Protein 2PEF (pdb70)

Solvent-accessible surface area: 15718 Å² total; per-residue (Å²): 120,92,72,117,45,55,91,99,0,27,54,14,15,0,38,7,2,0,57,0,0,51,78,2,39,48,121,66,71,11,1,0,1,0,2,14,0,0,2,0,0,0,0,0,2,0,14,0,1,38,100,52,1,25,54,45,0,35,69,9,2,1,99,98,10,49,21,53,50,2,7,61,4,1,23,4,10,37,122,149,17,34,74,90,87,107,0,125,7,61,45,15,5,0,0,4,21,45,58,128,43,6,88,23,38,151,105,2,34,74,39,0,40,58,36,2,144,9,57,69,65,93,14,67,16,72,94,70,5,16,58,77,0,17,92,19,0,86,70,74,0,108,41,23,7,77,63,10,11,128,72,35,58,133,81,17,8,2,1,4,0,0,0,0,3,0,47,4,32,2,94,96,47,14,115,185,108,34,24,66,128,42,152,53,75,14,103,171,66,52,82,67,64,13,61,25,0,43,21,112,6,87,58,62,0,117,71,153,53,2,60,9,16,6,6,30,0,11,106,74,58,0,5,0,0,7,1,44,16,59,173,122,35,63,20,75,87,9,4,74,59,4,50,1,92,115,0,0,48,5,16,121,102,13,71,157,60,119,21,194,4,54,3,5,52,11,146,28,128,22,74,32,106,0,16,142,11,0,64,82,41,35,0,51,25,0,18,77,78,107,67,6,34,10,73,95,8,14,150,18,110,77,46,121,27,90,5,37,29,0,29,1,49,2,23,0,12,2,48,64,95,2,3,77,0,0,0,0,0,0,1,22,4,91,122,36,27,0,158,17,145,166,29,14,0,0,0,0,0,1,53,95,12,22,5,4,2,0,0,0,0,0,23,10,7,80

Secondary structure (DSSP, 8-state):
------HHHHHHHHHHHHHHHHTS--SSS--EE-HHHHHHHHHHHHTT--HHHHHHHHHHHHTT--HHHHHHHHHHHHHHS--BTTEEEEEEEEEEEETTTEEE-HHHHHHHHHHH--EEEEE--SHHHHHHHHHHHHHHTTTS---S-S---TT--EEEEEEEEEEEEBSS---GGGEEEEEEE-TTS-EEEEEEEEEEEEEEEEETTEEEEEEEBGGGSEEEEEEEE-TTS-HHHHHHH--HHHHHHHHHT-EEEEEEEEEE-EEEEEEEE-HHHHHHTT--GGG-TTT---TTTEEETTS------EEEEEEEEE-SSEEEEEEEEEES----SEEEEEEEEEEEEETTTTEEEEEEEEEEE-

InterPro domains:
  IPR000215 Serpin family [PTHR11461] (61-421)
  IPR023795 Serpin, conserved site [PS00284] (395-405)
  IPR023796 Serpin domain [PF00079] (63-421)
  IPR023796 Serpin domain [SM00093] (68-422)
  IPR036186 Serpin superfamily [SSF56574] (50-420)
  IPR042178 Serpin superfamily, domain 1 [G3DSA:3.30.497.10] (69-394)
  IPR042185 Serpin superfamily, domain 2 [G3DSA:2.30.39.10] (221-417)

Nearest PDB structures (foldseek):
  2pef-assembly1_A  TM=1.003E+00  e=7.780E-77  Caldanaerobacter subterraneus subsp. tengcongensis MB4
  2vh4-assembly2_B  TM=9.335E-01  e=1.927E-65  Caldanaerobacter subterraneus subsp. tengcongensis MB4
  2pee-assembly1_A  TM=9.152E-01  e=2.529E-58  Caldanaerobacter subterraneus subsp. tengcongensis MB4
  1e04-assembly2_L  TM=9.166E-01  e=4.449E-34  Homo sapiens
  1nq9-assembly2_L  TM=8.949E-01  e=9.206E-34  Homo sapiens

Structure (mmCIF, N/CA/C/O backbone):
data_2PEF
#
_entry.id   2PEF
#
_cell.length_a   44.762
_cell.length_b   44.907
_cell.length_c   159.233
_cell.angle_alpha   90.00
_cell.angle_beta   90.00
_cell.angle_gamma   90.00
#
_symmetry.space_group_name_H-M   'P 21 21 21'
#
loop_
_entity.id
_entity.type
_entity.pdbx_description
1 polymer 'Serine protease inhibitor'
2 water water
#
loop_
_atom_site.group_PDB
_atom_site.id
_atom_site.type_symbol
_atom_site.label_atom_id
_atom_site.label_alt_id
_atom_site.label_comp_id
_atom_site.label_asym_id
_atom_site.label_entity_id
_atom_site.label_seq_id
_atom_site.pdbx_PDB_ins_code
_atom_site.Cartn_x
_atom_site.Cartn_y
_atom_site.Cartn_z
_atom_site.occupancy
_atom_site.B_iso_or_equiv
_atom_site.auth_seq_id
_atom_site.auth_comp_id
_atom_site.auth_asym_id
_atom_site.auth_atom_id
_atom_site.pdbx_PDB_model_num
ATOM 1 N N . MET A 1 1 ? 0.497 41.257 22.985 1.00 17.10 51 MET A N 1
ATOM 2 C CA A MET A 1 1 ? 0.979 40.009 22.322 0.50 16.91 51 MET A CA 1
ATOM 3 C CA B MET A 1 1 ? 0.972 40.009 22.323 0.50 16.90 51 MET A CA 1
ATOM 4 C C . MET A 1 1 ? 1.375 38.946 23.340 1.00 16.41 51 MET A C 1
ATOM 5 O O . MET A 1 1 ? 1.324 37.749 23.052 1.00 17.31 51 MET A O 1
ATOM 14 N N . GLU A 1 2 ? 1.775 39.389 24.528 1.00 15.12 52 GLU A N 1
ATOM 15 C CA . GLU A 1 2 ? 2.246 38.471 25.562 1.00 15.13 52 GLU A CA 1
ATOM 16 C C . GLU A 1 2 ? 1.114 37.892 26.401 1.00 14.79 52 GLU A C 1
ATOM 17 O O . GLU A 1 2 ? 0.038 38.480 26.506 1.00 15.52 52 GLU A O 1
ATOM 23 N N . LYS A 1 3 ? 1.367 36.715 26.967 1.00 14.60 53 LYS A N 1
ATOM 24 C CA . LYS A 1 3 ? 0.494 36.108 27.964 1.00 15.12 53 LYS A CA 1
ATOM 25 C C . LYS A 1 3 ? 1.376 35.292 28.888 1.00 14.79 53 LYS A C 1
ATOM 26 O O . LYS A 1 3 ? 2.060 34.356 28.453 1.00 15.61 53 LYS A O 1
ATOM 32 N N . ASN A 1 4 ? 1.367 35.665 30.163 1.00 15.89 54 ASN A N 1
ATOM 33 C CA . ASN A 1 4 ? 2.269 35.084 31.141 1.00 16.00 54 ASN A CA 1
ATOM 34 C C . ASN A 1 4 ? 2.101 33.578 31.233 1.00 15.83 54 ASN A C 1
ATOM 35 O O . ASN A 1 4 ? 0.977 33.072 31.307 1.00 15.42 54 ASN A O 1
ATOM 40 N N . ILE A 1 5 ? 3.223 32.865 31.193 1.00 14.66 55 ILE A N 1
ATOM 41 C CA . ILE A 1 5 ? 3.204 31.418 31.349 1.00 15.48 55 ILE A CA 1
ATOM 42 C C . ILE A 1 5 ? 2.613 31.109 32.719 1.00 15.38 55 ILE A C 1
ATOM 43 O O . ILE A 1 5 ? 3.096 31.602 33.742 1.00 15.66 55 ILE A O 1
ATOM 48 N N . ASP A 1 6 ? 1.540 30.325 32.710 1.00 14.11 56 ASP A N 1
ATOM 49 C CA . ASP A 1 6 ? 0.773 30.010 33.909 1.00 14.12 56 ASP A CA 1
ATOM 50 C C . ASP A 1 6 ? 0.571 28.503 34.035 1.00 14.02 56 ASP A C 1
ATOM 51 O O . ASP A 1 6 ? 1.020 27.737 33.177 1.00 13.79 56 ASP A O 1
ATOM 56 N N . GLU A 1 7 ? -0.128 28.086 35.089 1.00 13.83 57 GLU A N 1
ATOM 57 C CA . GLU A 1 7 ? -0.343 26.664 35.351 1.00 14.36 57 GLU A CA 1
ATOM 58 C C . GLU A 1 7 ? -1.181 25.987 34.263 1.00 14.78 57 GLU A C 1
ATOM 59 O O . GLU A 1 7 ? -0.956 24.820 33.949 1.00 15.62 57 GLU A O 1
ATOM 62 N N . LYS A 1 8 ? -2.135 26.722 33.689 1.00 14.43 58 LYS A N 1
ATOM 63 C CA . LYS A 1 8 ? -2.948 26.205 32.584 1.00 15.43 58 LYS A CA 1
ATOM 64 C C . LYS A 1 8 ? -2.080 25.814 31.389 1.00 14.18 58 LYS A C 1
ATOM 65 O O . LYS A 1 8 ? -2.186 24.698 30.884 1.00 13.84 58 LYS A O 1
ATOM 71 N N . PHE A 1 9 ? -1.217 26.728 30.948 1.00 13.46 59 PHE A N 1
ATOM 72 C CA . PHE A 1 9 ? -0.306 26.433 29.841 1.00 12.78 59 PHE A CA 1
ATOM 73 C C . PHE A 1 9 ? 0.641 25.274 30.161 1.00 12.34 59 PHE A C 1
ATOM 74 O O . PHE A 1 9 ? 0.832 24.384 29.334 1.00 12.28 59 PHE A O 1
ATOM 82 N N . ILE A 1 10 ? 1.242 25.294 31.347 1.00 12.51 60 ILE A N 1
ATOM 83 C CA . ILE A 1 10 ? 2.183 24.240 31.729 1.00 13.09 60 ILE A CA 1
ATOM 84 C C . ILE A 1 10 ? 1.524 22.854 31.681 1.00 13.26 60 ILE A C 1
ATOM 85 O O . ILE A 1 10 ? 2.011 21.959 30.985 1.00 13.21 60 ILE A O 1
ATOM 90 N N . TYR A 1 11 ? 0.416 22.680 32.395 1.00 14.12 61 TYR A N 1
ATOM 91 C CA . TYR A 1 11 ? -0.194 21.351 32.475 1.00 14.82 61 TYR A CA 1
ATOM 92 C C . TYR A 1 11 ? -0.879 20.905 31.178 1.00 14.01 61 TYR A C 1
ATOM 93 O O . TYR A 1 11 ? -0.840 19.721 30.840 1.00 14.50 61 TYR A O 1
ATOM 102 N N . ASN A 1 12 ? -1.466 21.843 30.438 1.00 14.17 62 ASN A N 1
ATOM 103 C CA . ASN A 1 12 ? -2.010 21.522 29.114 1.00 13.30 62 ASN A CA 1
ATOM 104 C C . ASN A 1 12 ? -0.911 21.124 28.122 1.00 13.10 62 ASN A C 1
ATOM 105 O O . ASN A 1 12 ? -1.055 20.145 27.392 1.00 14.19 62 ASN A O 1
ATOM 110 N N . THR A 1 13 ? 0.197 21.860 28.130 1.00 13.55 63 THR A N 1
ATOM 111 C CA . THR A 1 13 ? 1.319 21.571 27.231 1.00 13.98 63 THR A CA 1
ATOM 112 C C . THR A 1 13 ? 2.012 20.272 27.638 1.00 13.73 63 THR A C 1
ATOM 113 O O . THR A 1 13 ? 2.428 19.493 26.776 1.00 14.55 63 THR A O 1
ATOM 117 N N . ALA A 1 14 ? 2.088 20.027 28.948 1.00 13.27 64 ALA A N 1
ATOM 118 C CA . ALA A 1 14 ? 2.630 18.778 29.4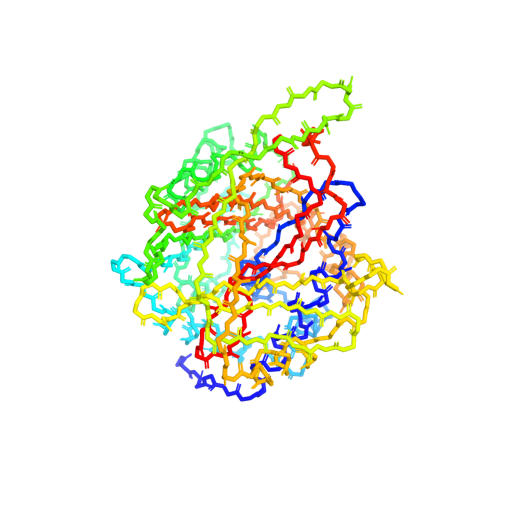83 1.00 13.36 64 ALA A CA 1
ATOM 119 C C . ALA A 1 14 ? 1.831 17.581 28.976 1.00 13.92 64 ALA A C 1
ATOM 120 O O . ALA A 1 14 ? 2.419 16.582 28.551 1.00 14.23 64 ALA A O 1
ATOM 122 N N . ASP A 1 15 ? 0.497 17.691 29.011 1.00 12.80 65 ASP A N 1
ATOM 123 C CA . ASP A 1 15 ? -0.387 16.641 28.485 1.00 12.83 65 ASP A CA 1
ATOM 124 C C . ASP A 1 15 ? -0.142 16.365 27.000 1.00 13.43 65 ASP A C 1
ATOM 125 O O . ASP A 1 15 ? -0.009 15.208 26.596 1.00 12.22 65 ASP A O 1
ATOM 130 N N . PHE A 1 16 ? -0.086 17.425 26.193 1.00 13.21 66 PHE A N 1
ATOM 131 C CA . PHE A 1 16 ? 0.229 17.293 24.767 1.00 13.08 66 PHE A CA 1
ATOM 132 C C . PHE A 1 16 ? 1.576 16.607 24.566 1.00 12.73 66 PHE A C 1
ATOM 133 O O . PHE A 1 16 ? 1.701 15.692 23.746 1.00 12.00 66 PHE A O 1
ATOM 141 N N . SER A 1 17 ? 2.573 17.067 25.318 1.00 13.37 67 SER A N 1
ATOM 142 C CA . SER A 1 17 ? 3.941 16.573 25.208 1.00 12.92 67 SER A CA 1
ATOM 143 C C . SER A 1 17 ? 4.034 15.077 25.483 1.00 12.48 67 SER A C 1
ATOM 144 O O . SER A 1 17 ? 4.654 14.335 24.713 1.00 12.42 67 SER A O 1
ATOM 147 N N . ILE A 1 18 ? 3.411 14.635 26.575 1.00 11.70 68 ILE A N 1
ATOM 148 C CA . ILE A 1 18 ? 3.461 13.225 26.970 1.00 12.71 68 ILE A CA 1
ATOM 149 C C . ILE A 1 18 ? 2.596 12.340 26.069 1.00 12.70 68 ILE A C 1
ATOM 150 O O . ILE A 1 18 ? 2.984 11.219 25.741 1.00 12.99 68 ILE A O 1
ATOM 155 N N . GLU A 1 19 ? 1.442 12.846 25.642 1.00 13.05 69 GLU A N 1
ATOM 156 C CA . GLU A 1 19 ? 0.617 12.094 24.694 1.00 13.31 69 GLU A CA 1
ATOM 157 C C . GLU A 1 19 ? 1.340 11.933 23.356 1.00 13.31 69 GLU A C 1
ATOM 158 O O . GLU A 1 19 ? 1.311 10.860 22.749 1.00 13.02 69 GLU A O 1
ATOM 164 N N . LEU A 1 20 ? 2.007 12.997 22.911 1.00 13.67 70 LEU A N 1
ATOM 165 C CA . LEU A 1 20 ? 2.833 12.929 21.710 1.00 13.02 70 LEU A CA 1
ATOM 166 C C . LEU A 1 20 ? 3.943 11.888 21.876 1.00 13.53 70 LEU A C 1
ATOM 167 O O . LEU A 1 20 ?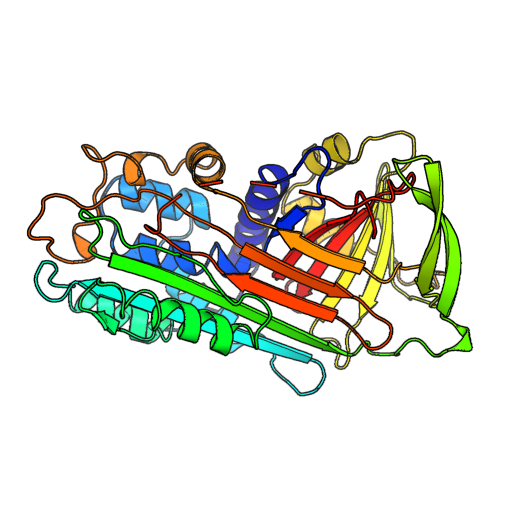 4.092 11.001 21.036 1.00 13.80 70 LEU A O 1
ATOM 172 N N . PHE A 1 21 ? 4.697 11.993 22.973 1.00 12.13 71 PHE A N 1
ATOM 173 C CA . PHE A 1 21 ? 5.777 11.051 23.280 1.00 12.70 71 PHE A CA 1
ATOM 174 C C . PHE A 1 21 ? 5.311 9.598 23.326 1.00 12.82 71 PHE A C 1
ATOM 175 O O . PHE A 1 21 ? 5.863 8.746 22.629 1.00 12.92 71 PHE A O 1
ATOM 183 N N . LYS A 1 22 ? 4.277 9.320 24.120 1.00 13.64 72 LYS A N 1
ATOM 184 C CA . LYS A 1 22 ? 3.862 7.935 24.367 1.00 15.03 72 LYS A CA 1
ATOM 185 C C . LYS A 1 22 ? 3.275 7.236 23.134 1.00 15.72 72 LYS A C 1
ATOM 186 O O . LYS A 1 22 ? 3.098 6.011 23.132 1.00 16.04 72 LYS A O 1
ATOM 192 N N . ASN A 1 23 ? 2.976 8.016 22.099 1.00 15.40 73 ASN A N 1
ATOM 193 C CA . ASN A 1 23 ? 2.496 7.470 20.835 1.00 16.38 73 ASN A CA 1
ATOM 194 C C . ASN A 1 23 ? 3.550 7.482 19.717 1.00 16.55 73 ASN A C 1
ATOM 195 O O . ASN A 1 23 ? 3.259 7.114 18.574 1.00 16.79 73 ASN A O 1
ATOM 200 N N . SER A 1 24 ? 4.774 7.877 20.066 1.00 16.51 74 SER A N 1
ATOM 201 C CA . SER A 1 24 ? 5.873 8.018 19.104 1.00 17.26 74 SER A CA 1
ATOM 202 C C . SER A 1 24 ? 7.045 7.074 19.399 1.00 18.39 74 SER A C 1
ATOM 203 O O . SER A 1 24 ? 8.150 7.251 18.873 1.00 18.90 74 SER A O 1
ATOM 206 N N . ILE A 1 25 ? 6.788 6.066 20.227 1.00 18.38 75 ILE A N 1
ATOM 207 C CA . ILE A 1 25 ? 7.821 5.155 20.717 1.00 19.18 75 ILE A CA 1
ATOM 208 C C . ILE A 1 25 ? 8.055 3.971 19.781 1.00 19.86 75 ILE A C 1
ATOM 209 O O . ILE A 1 25 ? 7.127 3.214 19.464 1.00 20.86 75 ILE A O 1
ATOM 214 N N . ASP A 1 26 ? 9.304 3.809 19.355 1.00 20.01 76 ASP A N 1
ATOM 215 C CA . ASP A 1 26 ? 9.694 2.646 18.563 1.00 20.24 76 ASP A CA 1
ATOM 216 C C . ASP A 1 26 ? 9.927 1.436 19.460 1.00 19.87 76 ASP A C 1
ATOM 217 O O . ASP A 1 26 ? 10.274 1.568 20.638 1.00 19.46 76 ASP A O 1
ATOM 222 N N . ASP A 1 27 ? 9.744 0.255 18.882 1.00 20.50 77 ASP A N 1
ATOM 223 C CA . ASP A 1 27 ? 9.856 -1.001 19.604 1.00 20.36 77 ASP A CA 1
ATOM 224 C C . ASP A 1 27 ? 11.305 -1.423 19.854 1.00 20.29 77 ASP A C 1
ATOM 225 O O . ASP A 1 27 ? 11.612 -2.049 20.876 1.00 20.43 77 ASP A O 1
ATOM 230 N N . LYS A 1 28 ? 12.188 -1.085 18.918 1.00 19.64 78 LYS A N 1
ATOM 231 C CA . LYS A 1 28 ? 13.581 -1.522 18.979 1.00 19.50 78 LYS A CA 1
ATOM 232 C C . LYS A 1 28 ? 14.566 -0.368 18.841 1.00 18.92 78 LYS A C 1
ATOM 233 O O . LYS A 1 28 ? 15.654 -0.407 19.417 1.00 20.39 78 LYS A O 1
ATOM 235 N N . GLU A 1 29 ? 14.182 0.647 18.072 1.00 17.75 79 GLU A N 1
ATOM 236 C CA . GLU A 1 29 ? 15.027 1.815 17.843 1.00 17.00 79 GLU A CA 1
ATOM 237 C C . GLU A 1 29 ? 14.855 2.831 18.959 1.00 15.59 79 GLU A C 1
ATOM 238 O O . GLU A 1 29 ? 13.761 2.979 19.503 1.00 16.35 79 GLU A O 1
ATOM 244 N N . ASN A 1 30 ? 15.937 3.531 19.294 1.00 13.31 80 ASN A N 1
ATOM 245 C CA . ASN A 1 30 ? 15.853 4.672 20.201 1.00 12.71 80 ASN A CA 1
ATOM 246 C C . ASN A 1 30 ? 14.930 5.736 19.629 1.00 13.88 80 ASN A C 1
ATOM 247 O O . ASN A 1 30 ? 15.024 6.080 18.449 1.00 13.36 80 ASN A O 1
ATOM 252 N N . SER A 1 31 ? 14.046 6.257 20.470 1.00 13.23 81 SER A N 1
ATOM 253 C CA . SER A 1 31 ? 13.135 7.312 20.059 1.00 12.73 81 SER A CA 1
ATOM 254 C C . SER A 1 31 ? 13.574 8.662 20.616 1.00 12.24 81 SER A C 1
ATOM 255 O O . SER A 1 31 ? 14.232 8.733 21.661 1.00 12.24 81 SER A O 1
ATOM 258 N N . LEU A 1 32 ? 13.225 9.730 19.906 1.00 11.73 82 LEU A N 1
ATOM 259 C CA . LEU A 1 32 ? 13.484 11.089 20.379 1.00 11.58 82 LEU A CA 1
ATOM 260 C C . LEU A 1 32 ? 12.535 12.048 19.702 1.00 11.77 82 LEU A C 1
ATOM 261 O O . LEU A 1 32 ? 12.476 12.104 18.476 1.00 12.22 82 LEU A O 1
ATOM 266 N N . ILE A 1 33 ? 11.788 12.799 20.500 1.00 12.93 83 ILE A N 1
ATOM 267 C CA . ILE A 1 33 ? 10.942 13.845 19.942 1.00 13.68 83 ILE A CA 1
ATOM 268 C C . ILE A 1 33 ? 11.152 15.154 20.686 1.00 13.60 83 ILE A C 1
ATOM 269 O O . ILE A 1 33 ? 11.571 15.161 21.847 1.00 13.09 83 ILE A O 1
ATOM 274 N N . SER A 1 34 ? 10.896 16.255 19.987 1.00 12.77 84 SER A N 1
ATOM 275 C CA . SER A 1 34 ? 10.784 17.562 20.613 1.00 12.36 84 SER A CA 1
ATOM 276 C C . SER A 1 34 ? 9.338 18.014 20.554 1.00 13.01 84 SER A C 1
ATOM 277 O O . SER A 1 34 ? 8.857 18.426 19.490 1.00 13.63 84 SER A O 1
ATOM 280 N N . PRO A 1 35 ? 8.629 17.925 21.691 1.00 14.03 85 PRO A N 1
ATOM 281 C CA . PRO A 1 35 ? 7.250 18.398 21.739 1.00 14.34 85 PRO A CA 1
ATOM 282 C C . PRO A 1 35 ? 7.155 19.881 21.391 1.00 14.08 85 PRO A C 1
ATOM 283 O O . PRO A 1 35 ? 6.205 20.288 20.726 1.00 15.61 85 PRO A O 1
ATOM 287 N N . LEU A 1 36 ? 8.142 20.668 21.819 1.00 15.02 86 LEU A N 1
ATOM 288 C CA . LEU A 1 36 ? 8.190 22.097 21.510 1.00 14.24 86 LEU A CA 1
ATOM 289 C C . LEU A 1 36 ? 8.175 22.339 20.002 1.00 13.57 86 LEU A C 1
ATOM 290 O O . LEU A 1 36 ? 7.378 23.127 19.509 1.00 14.58 86 LEU A O 1
ATOM 295 N N . SER A 1 37 ? 9.059 21.653 19.284 1.00 14.21 87 SER A N 1
ATOM 296 C CA . SER A 1 37 ? 9.135 21.778 17.833 1.00 14.37 87 SER A CA 1
ATOM 297 C C . SER A 1 37 ? 7.822 21.404 17.145 1.00 14.19 87 SER A C 1
ATOM 298 O O . SER A 1 37 ? 7.361 22.110 16.245 1.00 15.63 87 SER A O 1
ATOM 301 N N . ALA A 1 38 ? 7.224 20.296 17.576 1.00 14.24 88 ALA A N 1
ATOM 302 C CA . ALA A 1 38 ? 5.958 19.833 17.014 1.00 15.24 88 ALA A CA 1
ATOM 303 C C . ALA A 1 38 ? 4.842 20.837 17.268 1.00 15.62 88 ALA A C 1
ATOM 304 O O . ALA A 1 38 ? 4.103 21.195 16.343 1.00 15.68 88 ALA A O 1
ATOM 306 N N . MET A 1 39 ? 4.738 21.285 18.520 1.00 14.32 89 MET A N 1
ATOM 307 C CA A MET A 1 39 ? 3.775 22.306 18.928 0.50 14.70 89 MET A CA 1
ATOM 308 C CA B MET A 1 39 ? 3.744 22.286 18.896 0.50 15.85 89 MET A CA 1
ATOM 309 C C . MET A 1 39 ? 3.855 23.552 18.046 1.00 15.13 89 MET A C 1
ATOM 310 O O . MET A 1 39 ? 2.840 24.074 17.579 1.00 15.60 89 MET A O 1
ATOM 319 N N . LEU A 1 40 ? 5.074 24.036 17.828 1.00 13.43 90 LEU A N 1
ATOM 320 C CA . LEU A 1 40 ? 5.258 25.280 17.081 1.00 12.54 90 LEU A CA 1
ATOM 321 C C . LEU A 1 40 ? 4.857 25.182 15.610 1.00 13.68 90 LEU A C 1
ATOM 322 O O . LEU A 1 40 ? 4.209 26.088 15.085 1.00 13.33 90 LEU A O 1
ATOM 327 N N . ALA A 1 41 ? 5.229 24.085 14.954 1.00 12.36 91 ALA A N 1
ATOM 328 C CA . ALA A 1 41 ? 4.872 23.873 13.556 1.00 14.00 91 ALA A CA 1
ATOM 329 C C . ALA A 1 41 ? 3.359 23.753 13.415 1.00 15.34 91 ALA A C 1
ATOM 330 O O . ALA A 1 41 ? 2.763 24.324 12.502 1.00 15.81 91 ALA A O 1
ATOM 332 N N . LEU A 1 42 ? 2.746 23.017 14.341 1.00 14.86 92 LEU A N 1
ATOM 333 C CA . LEU A 1 42 ? 1.312 22.769 14.297 1.00 14.33 92 LEU A CA 1
ATOM 334 C C . LEU A 1 42 ? 0.500 23.995 14.705 1.00 14.03 92 LEU A C 1
ATOM 335 O O . LEU A 1 42 ? -0.591 24.217 14.181 1.00 15.10 92 LEU A O 1
ATOM 340 N N . ALA A 1 43 ? 1.025 24.780 15.644 1.00 13.79 93 ALA A N 1
ATOM 341 C CA . ALA A 1 43 ? 0.345 26.009 16.054 1.00 14.05 93 ALA A CA 1
ATOM 342 C C . ALA A 1 43 ? 0.326 27.028 14.914 1.00 13.86 93 ALA A C 1
ATOM 343 O O . ALA A 1 43 ? -0.701 27.685 14.675 1.00 14.67 93 ALA A O 1
ATOM 345 N N . MET A 1 44 ? 1.448 27.147 14.201 1.00 14.88 94 MET A N 1
ATOM 346 C CA . MET A 1 44 ? 1.508 27.980 12.994 1.00 14.40 94 MET A CA 1
ATOM 347 C C . MET A 1 44 ? 0.447 27.531 11.999 1.00 14.57 94 MET A C 1
ATOM 348 O O . MET A 1 44 ? -0.316 28.347 11.480 1.00 15.97 94 MET A O 1
ATOM 353 N N . THR A 1 45 ? 0.399 26.222 11.760 1.00 14.98 95 THR A N 1
ATOM 354 C CA . THR A 1 45 ? -0.524 25.625 10.807 1.00 14.33 95 THR A CA 1
ATOM 355 C C . THR A 1 45 ? -1.980 25.894 11.195 1.00 14.93 95 THR A C 1
ATOM 356 O O . THR A 1 45 ? -2.811 26.166 10.332 1.00 15.29 95 THR A O 1
ATOM 360 N N . ALA A 1 46 ? -2.270 25.841 12.496 1.00 15.87 96 ALA A N 1
ATOM 361 C CA . ALA A 1 46 ? -3.629 26.027 13.006 1.00 15.28 96 ALA A CA 1
ATOM 362 C C . ALA A 1 46 ? -4.192 27.421 12.726 1.00 15.65 96 ALA A C 1
ATOM 363 O O . ALA A 1 46 ? -5.411 27.596 12.636 1.00 15.91 96 ALA A O 1
ATOM 365 N N . ASN A 1 47 ? -3.303 28.402 12.581 1.00 15.56 97 ASN A N 1
ATOM 366 C CA . ASN A 1 47 ? -3.702 29.777 12.272 1.00 14.99 97 ASN A CA 1
ATOM 367 C C . ASN A 1 47 ? -4.232 29.955 10.856 1.00 15.05 97 ASN A C 1
ATOM 368 O O . ASN A 1 47 ? -4.750 31.020 10.509 1.00 13.68 97 ASN A O 1
ATOM 373 N N . GLY A 1 48 ? -4.097 28.910 10.046 1.00 15.40 98 GLY A N 1
ATOM 374 C CA . GLY A 1 48 ? -4.660 28.897 8.701 1.00 14.92 98 GLY A CA 1
ATOM 375 C C . GLY A 1 48 ? -5.954 28.112 8.633 1.00 15.99 98 GLY A C 1
ATOM 376 O O . GLY A 1 48 ? -6.618 28.095 7.598 1.00 15.76 98 GLY A O 1
ATOM 377 N N . ALA A 1 49 ? -6.312 27.461 9.736 1.00 15.96 99 ALA A N 1
ATOM 378 C CA . ALA A 1 49 ? -7.501 26.611 9.781 1.00 16.27 99 ALA A CA 1
ATOM 379 C C . ALA A 1 49 ? -8.749 27.378 10.209 1.00 15.97 99 ALA A C 1
ATOM 380 O O . ALA A 1 49 ? -8.659 28.415 10.871 1.00 17.03 99 ALA A O 1
ATOM 382 N N . ASP A 1 50 ? -9.911 26.861 9.814 1.00 16.71 100 ASP A N 1
ATOM 383 C CA . ASP A 1 50 ? -11.198 27.426 10.200 1.00 17.07 100 ASP A CA 1
ATOM 384 C C . ASP A 1 50 ? -12.135 26.293 10.603 1.00 16.99 100 ASP A C 1
ATOM 385 O O . ASP A 1 50 ? -11.824 25.116 10.390 1.00 15.79 100 ASP A O 1
ATOM 390 N N . ASN A 1 51 ? -13.272 26.662 11.190 1.00 16.64 101 ASN A N 1
ATOM 391 C CA . ASN A 1 51 ? -14.342 25.726 11.532 1.00 17.21 101 ASN A CA 1
ATOM 392 C C . ASN A 1 51 ? -13.837 24.480 12.266 1.00 17.15 101 ASN A C 1
ATOM 393 O O . ASN A 1 51 ? -13.051 24.601 13.209 1.00 17.58 101 ASN A O 1
ATOM 398 N N . GLU A 1 52 ? -14.264 23.301 11.816 1.00 17.05 102 GLU A N 1
ATOM 399 C CA . GLU A 1 52 ? -13.963 22.037 12.498 1.00 17.29 102 GLU A CA 1
ATOM 400 C C . GLU A 1 52 ? -12.486 21.663 12.465 1.00 17.52 102 GLU A C 1
ATOM 401 O O . GLU A 1 52 ? -11.979 21.068 13.413 1.00 17.69 102 GLU A O 1
ATOM 403 N N . THR A 1 53 ? -11.806 21.996 11.371 1.00 17.64 103 THR A N 1
ATOM 404 C CA . THR A 1 53 ? -10.365 21.760 11.264 1.00 17.21 103 THR A CA 1
ATOM 405 C C . THR A 1 53 ? -9.621 22.523 12.369 1.00 17.57 103 THR A C 1
ATOM 406 O O . THR A 1 53 ? -8.734 21.972 13.024 1.00 17.64 103 THR A O 1
ATOM 410 N N . LEU A 1 54 ? -10.010 23.779 12.581 1.00 17.36 104 LEU A N 1
ATOM 411 C CA . LEU A 1 54 ? -9.404 24.621 13.609 1.00 16.53 104 LEU A CA 1
ATOM 412 C C . LEU A 1 54 ? -9.741 24.141 15.018 1.00 16.27 104 LEU A C 1
ATOM 413 O O . LEU A 1 54 ? -8.858 24.052 15.868 1.00 15.60 104 LEU A O 1
ATOM 418 N N . ALA A 1 55 ? -11.014 23.825 15.253 1.00 16.33 105 ALA A N 1
ATOM 419 C CA . ALA A 1 55 ? -11.476 23.377 16.572 1.00 16.79 105 ALA A CA 1
ATOM 420 C C . ALA A 1 55 ? -10.770 22.096 17.013 1.00 17.74 105 ALA A C 1
ATOM 421 O O . ALA A 1 55 ? -10.385 21.961 18.179 1.00 18.33 105 ALA A O 1
ATOM 423 N N . GLN A 1 56 ? -10.582 21.174 16.070 1.00 17.70 106 GLN A N 1
ATOM 424 C CA . GLN A 1 56 ? -9.859 19.931 16.326 1.00 17.30 106 GLN A CA 1
ATOM 425 C C . GLN A 1 56 ? -8.380 20.176 16.637 1.00 17.28 106 GLN A C 1
ATOM 426 O O . GLN A 1 56 ? -7.827 19.563 17.552 1.00 17.53 106 GLN A O 1
ATOM 432 N N . MET A 1 57 ? -7.747 21.068 15.876 1.00 16.81 107 MET A N 1
ATOM 433 C CA . MET A 1 57 ? -6.338 21.400 16.095 1.00 16.51 107 MET A CA 1
ATOM 434 C C . MET A 1 57 ? -6.119 22.118 17.426 1.00 16.59 107 MET A C 1
ATOM 435 O O . MET A 1 57 ? -5.205 21.768 18.172 1.00 16.11 107 MET A O 1
ATOM 440 N N . GLU A 1 58 ? -6.966 23.108 17.720 1.00 16.24 108 GLU A N 1
ATOM 441 C CA . GLU A 1 58 ? -6.928 23.820 19.004 1.00 17.75 108 GLU A CA 1
ATOM 442 C C . GLU A 1 58 ? -6.994 22.848 20.182 1.00 16.89 108 GLU A C 1
ATOM 443 O O . GLU A 1 58 ? -6.222 22.959 21.140 1.00 18.50 108 GLU A O 1
ATOM 449 N N . LYS A 1 59 ? -7.927 21.901 20.099 1.00 17.34 109 LYS A N 1
ATOM 450 C CA . LYS A 1 59 ? -8.132 20.901 21.144 1.00 16.92 109 LYS A CA 1
ATOM 451 C C . LYS A 1 59 ? -6.962 19.924 21.267 1.00 16.31 109 LYS A C 1
ATOM 452 O O . LYS A 1 59 ? -6.579 19.551 22.375 1.00 15.56 109 LYS A O 1
ATOM 455 N N . ALA A 1 60 ? -6.414 19.502 20.129 1.00 15.91 110 ALA A N 1
ATOM 456 C CA . ALA A 1 60 ? -5.262 18.599 20.103 1.00 16.24 110 ALA A CA 1
ATOM 457 C C . ALA A 1 60 ? -4.030 19.221 20.755 1.00 16.39 110 ALA A C 1
ATOM 458 O O . ALA A 1 60 ? -3.298 18.550 21.487 1.00 16.69 110 ALA A O 1
ATOM 460 N N . LEU A 1 61 ? -3.809 20.504 20.481 1.00 16.31 111 LEU A N 1
ATOM 461 C CA . LEU A 1 61 ? -2.636 21.212 20.990 1.00 15.86 111 LEU A CA 1
ATOM 462 C C . LEU A 1 61 ? -2.802 21.788 22.395 1.00 15.45 111 LEU A C 1
ATOM 463 O O . LEU A 1 61 ? -1.848 21.808 23.175 1.00 15.01 111 LEU A O 1
ATOM 468 N N . GLY A 1 62 ? -4.000 22.272 22.710 1.00 14.36 112 GLY A N 1
ATOM 469 C CA . GLY A 1 62 ? -4.186 23.056 23.924 1.00 13.45 112 GLY A CA 1
ATOM 470 C C . GLY A 1 62 ? -5.422 22.760 24.745 1.00 14.48 112 GLY A C 1
ATOM 471 O O . GLY A 1 62 ? -5.651 23.418 25.758 1.00 14.20 112 GLY A O 1
ATOM 472 N N . LYS A 1 63 ? -6.209 21.777 24.307 1.00 14.36 113 LYS A N 1
ATOM 473 C CA . LYS A 1 63 ? -7.470 21.399 24.966 1.00 15.53 113 LYS A CA 1
ATOM 474 C C . LYS A 1 63 ? -8.503 22.528 24.903 1.00 15.00 113 LYS A C 1
ATOM 475 O O . LYS A 1 63 ? -9.182 22.704 23.889 1.00 14.78 113 LYS A O 1
ATOM 481 N N . ASP A 1 64 ? -8.596 23.297 25.985 1.00 14.87 114 ASP A N 1
ATOM 482 C CA . ASP A 1 64 ? -9.555 24.397 26.090 1.00 15.85 114 ASP A CA 1
ATOM 483 C C . ASP A 1 64 ? -8.960 25.751 25.689 1.00 16.47 114 ASP A C 1
ATOM 484 O O . ASP A 1 64 ? -9.663 26.767 25.681 1.00 17.29 114 ASP A O 1
ATOM 489 N N . ILE A 1 65 ? -7.671 25.761 25.360 1.00 16.83 115 ILE A N 1
ATOM 490 C CA . ILE A 1 65 ? -6.991 26.989 24.949 1.00 16.60 115 ILE A CA 1
ATOM 491 C C . ILE A 1 65 ? -7.253 27.274 23.470 1.00 16.40 115 ILE A C 1
ATOM 492 O O . ILE A 1 65 ? -7.046 26.410 22.614 1.00 17.14 115 ILE A O 1
ATOM 497 N N . SER A 1 66 ? -7.715 28.490 23.183 1.00 16.87 116 SER A N 1
ATOM 498 C CA . SER A 1 66 ? -7.967 28.932 21.810 1.00 17.78 116 SER A CA 1
ATOM 499 C C . SER A 1 66 ? -6.646 29.227 21.101 1.00 17.54 116 SER A C 1
ATOM 500 O O . SER A 1 66 ? -5.619 29.424 21.757 1.00 19.00 116 SER A O 1
ATOM 503 N N . ILE A 1 67 ? -6.668 29.271 19.770 1.00 18.01 117 ILE A N 1
ATOM 504 C CA . ILE A 1 67 ? -5.440 29.527 19.003 1.00 17.77 117 ILE A CA 1
ATOM 505 C C . ILE A 1 67 ? -4.870 30.925 19.274 1.00 17.60 117 ILE A C 1
ATOM 506 O O . ILE A 1 67 ? -3.653 31.093 19.377 1.00 17.91 117 ILE A O 1
ATOM 511 N N . GLU A 1 68 ? -5.755 31.913 19.413 1.00 17.63 118 GLU A N 1
ATOM 512 C CA . GLU A 1 68 ? -5.344 33.272 19.764 1.00 16.81 118 GLU A CA 1
ATOM 513 C C . GLU A 1 68 ? -4.526 33.289 21.054 1.00 16.43 118 GLU A C 1
ATOM 514 O O . GLU A 1 68 ? -3.472 33.921 21.115 1.00 16.67 118 GLU A O 1
ATOM 516 N N . ASP A 1 69 ? -5.011 32.582 22.074 1.00 16.69 119 ASP A N 1
ATOM 517 C CA . ASP A 1 69 ? -4.318 32.493 23.358 1.00 16.25 119 ASP A CA 1
ATOM 518 C C . ASP A 1 69 ? -3.051 31.644 23.265 1.00 16.28 119 ASP A C 1
ATOM 519 O O . ASP A 1 69 ? -2.023 31.990 23.856 1.00 15.29 119 ASP A O 1
ATOM 524 N N . LEU A 1 70 ? -3.121 30.544 22.515 1.00 15.57 120 LEU A N 1
ATOM 525 C CA . LEU A 1 70 ? -1.954 29.695 22.297 1.00 17.11 120 LEU A CA 1
ATOM 526 C C . LEU A 1 70 ? -0.828 30.468 21.609 1.00 15.57 120 LEU A C 1
ATOM 527 O O . LEU A 1 70 ? 0.343 30.283 21.950 1.00 14.84 120 LEU A O 1
ATOM 532 N N . ASN A 1 71 ? -1.194 31.323 20.652 1.00 14.25 121 ASN A N 1
ATOM 533 C CA . ASN A 1 71 ? -0.248 32.225 19.993 1.00 15.14 121 ASN A CA 1
ATOM 534 C C . ASN A 1 71 ? 0.476 33.102 21.006 1.00 15.00 121 ASN A C 1
ATOM 535 O O . ASN A 1 71 ? 1.703 33.227 20.967 1.00 15.49 121 ASN A O 1
ATOM 540 N N . LYS A 1 72 ? -0.297 33.711 21.906 1.00 14.78 122 LYS A N 1
ATOM 541 C CA . LYS A 1 72 ? 0.266 34.584 22.933 1.00 15.39 122 LYS A CA 1
ATOM 542 C C . LYS A 1 72 ? 1.181 33.796 23.868 1.00 14.80 122 LYS A C 1
ATOM 543 O O . LYS A 1 72 ? 2.292 34.233 24.175 1.00 16.44 122 LYS A O 1
ATOM 549 N N . TYR A 1 73 ? 0.710 32.630 24.305 1.00 14.52 123 TYR A N 1
ATOM 550 C CA . TYR A 1 73 ? 1.492 31.754 25.177 1.00 14.66 123 TYR A CA 1
ATOM 551 C C . TYR A 1 73 ? 2.822 31.348 24.542 1.00 14.50 123 TYR A C 1
ATOM 552 O O . TYR A 1 73 ? 3.878 31.424 25.175 1.00 15.26 123 TYR A O 1
ATOM 561 N N . LEU A 1 74 ? 2.764 30.900 23.290 1.00 14.91 124 LEU A N 1
ATOM 562 C CA . LEU A 1 74 ? 3.952 30.393 22.611 1.00 14.30 124 LEU A CA 1
ATOM 563 C C . LEU A 1 74 ? 4.940 31.509 22.294 1.00 14.33 124 LEU A C 1
ATOM 564 O O . LEU A 1 74 ? 6.150 31.340 22.462 1.00 15.02 124 LEU A O 1
ATOM 569 N N . TYR A 1 75 ? 4.418 32.652 21.857 1.00 13.46 125 TYR A N 1
ATOM 570 C CA . TYR A 1 75 ? 5.242 33.835 21.665 1.00 14.13 125 TYR A CA 1
ATOM 571 C C . TYR A 1 75 ? 5.987 34.183 22.954 1.00 13.01 125 TYR A C 1
ATOM 572 O O . TYR A 1 75 ? 7.183 34.442 22.931 1.00 12.89 125 TYR A O 1
ATOM 581 N N . THR A 1 76 ? 5.277 34.162 24.078 1.00 13.69 126 THR A N 1
ATOM 582 C CA . THR A 1 76 ? 5.868 34.512 25.366 1.00 13.57 126 THR A CA 1
ATOM 583 C C . THR A 1 76 ? 6.859 33.439 25.820 1.00 13.75 126 THR A C 1
ATOM 584 O O . THR A 1 76 ? 7.945 33.755 26.324 1.00 14.45 126 THR A O 1
ATOM 588 N N . TYR A 1 77 ? 6.480 32.179 25.622 1.00 13.41 127 TYR A N 1
ATOM 589 C CA . TYR A 1 77 ? 7.339 31.051 25.972 1.00 14.58 127 TYR A CA 1
ATOM 590 C C . TYR A 1 77 ? 8.668 31.119 25.227 1.00 14.63 127 TYR A C 1
ATOM 591 O O . TYR A 1 77 ? 9.733 31.013 25.839 1.00 15.70 127 TYR A O 1
ATOM 600 N N . MET A 1 78 ? 8.599 31.302 23.908 1.00 13.97 128 MET A N 1
ATOM 601 C CA . MET A 1 78 ? 9.795 31.434 23.074 1.00 13.54 128 MET A CA 1
ATOM 602 C C . MET A 1 78 ? 10.642 32.643 23.473 1.00 13.38 128 MET A C 1
ATOM 603 O O . MET A 1 78 ? 11.876 32.568 23.493 1.00 13.95 128 MET A O 1
ATOM 608 N N . LYS A 1 79 ? 9.972 33.744 23.800 1.00 13.08 129 LYS A N 1
ATOM 609 C CA . LYS A 1 79 ? 10.634 34.971 24.223 1.00 12.90 129 LYS A CA 1
ATOM 610 C C . LYS A 1 79 ? 11.437 34.759 25.502 1.00 12.41 129 LYS A C 1
ATOM 611 O O . LYS A 1 79 ? 12.494 35.370 25.678 1.00 13.58 129 LYS A O 1
ATOM 617 N N . LYS A 1 80 ? 10.941 33.885 26.379 1.00 12.68 130 LYS A N 1
ATOM 618 C CA . LYS A 1 80 ? 11.533 33.703 27.710 1.00 12.64 130 LYS A CA 1
ATOM 619 C C . LYS A 1 80 ? 12.438 32.475 27.876 1.00 12.21 130 LYS A C 1
ATOM 620 O O . LYS A 1 80 ? 13.092 32.325 28.918 1.00 12.75 130 LYS A O 1
ATOM 626 N N . LEU A 1 81 ? 12.479 31.602 26.870 1.00 11.72 131 LEU A N 1
ATOM 627 C CA . LEU A 1 81 ? 13.369 30.443 26.914 1.00 10.68 131 LEU A CA 1
ATOM 628 C C . LEU A 1 81 ? 14.815 30.921 26.850 1.00 11.46 131 LEU A C 1
ATOM 629 O O . LEU A 1 81 ? 15.212 31.550 25.864 1.00 12.06 131 LEU A O 1
ATOM 634 N N . PRO A 1 82 ? 15.597 30.655 27.919 1.00 11.22 132 PRO A N 1
ATOM 635 C CA . PRO A 1 82 ? 16.972 31.135 27.982 1.00 11.57 132 PRO A CA 1
ATOM 636 C C . PRO A 1 82 ? 17.856 30.640 26.841 1.00 11.89 132 PRO A C 1
ATOM 637 O O . PRO A 1 82 ? 17.698 29.512 26.351 1.00 11.84 132 PRO A O 1
ATOM 641 N N . ASN A 1 83 ? 18.777 31.507 26.436 1.00 11.13 133 ASN A N 1
ATOM 642 C CA . ASN A 1 83 ? 19.717 31.232 25.364 1.00 11.19 133 ASN A CA 1
ATOM 643 C C . ASN A 1 83 ? 21.013 31.960 25.682 1.00 10.91 133 ASN A C 1
ATOM 644 O O . ASN A 1 83 ? 21.172 33.142 25.366 1.00 11.52 133 ASN A O 1
ATOM 649 N N . GLU A 1 84 ? 21.922 31.249 26.344 1.00 10.27 134 GLU A N 1
ATOM 650 C CA . GLU A 1 84 ? 23.186 31.821 26.805 1.00 9.84 134 GLU A CA 1
ATOM 651 C C . GLU A 1 84 ? 24.321 30.899 26.422 1.00 11.32 134 GLU A C 1
ATOM 652 O O . GLU A 1 84 ? 24.097 29.729 26.106 1.00 10.78 134 GLU A O 1
ATOM 658 N N . GLU A 1 85 ? 25.546 31.414 26.467 1.00 10.77 135 GLU A N 1
ATOM 659 C CA . GLU A 1 85 ? 26.720 30.569 26.281 1.00 11.99 135 GLU A CA 1
ATOM 660 C C . GLU A 1 85 ? 26.658 29.391 27.257 1.00 11.63 135 GLU A C 1
ATOM 661 O O . GLU A 1 85 ? 26.227 29.546 28.408 1.00 13.26 135 GLU A O 1
ATOM 664 N N . LYS A 1 86 ? 27.034 28.211 26.766 1.00 10.83 136 LYS A N 1
ATOM 665 C CA . LYS A 1 86 ? 26.972 26.952 27.529 1.00 11.13 136 LYS A CA 1
ATOM 666 C C . LYS A 1 86 ? 25.553 26.480 27.851 1.00 10.63 136 LYS A C 1
ATOM 667 O O . LYS A 1 86 ? 25.371 25.495 28.569 1.00 10.47 136 LYS A O 1
ATOM 673 N N . SER A 1 87 ? 24.559 27.186 27.316 1.00 9.16 137 SER A N 1
ATOM 674 C CA . SER A 1 87 ? 23.160 26.927 27.633 1.00 10.06 137 SER A CA 1
ATOM 675 C C . SER A 1 87 ? 22.309 27.455 26.491 1.00 10.32 137 SER A C 1
ATOM 676 O O . SER A 1 87 ? 21.383 28.245 26.708 1.00 11.12 137 SER A O 1
ATOM 679 N N . LYS A 1 88 ? 22.632 27.012 25.274 1.00 10.08 138 LYS A N 1
ATOM 680 C CA . LYS A 1 88 ? 22.040 27.570 24.057 1.00 10.60 138 LYS A CA 1
ATOM 681 C C . LYS A 1 88 ? 20.762 26.850 23.663 1.00 11.51 138 LYS A C 1
ATOM 682 O O . LYS A 1 88 ? 20.707 25.619 23.655 1.00 10.30 138 LYS A O 1
ATOM 687 N N . LEU A 1 89 ? 19.735 27.629 23.343 1.00 11.86 139 LEU A N 1
ATOM 688 C CA . LEU A 1 89 ? 18.523 27.097 22.742 1.00 13.18 139 LEU A CA 1
ATOM 689 C C . LEU A 1 89 ? 17.971 28.131 21.769 1.00 13.12 139 LEU A C 1
ATOM 690 O O . LEU A 1 89 ? 17.592 29.235 22.170 1.00 13.54 139 LEU A O 1
ATOM 695 N N . THR A 1 90 ? 17.968 27.784 20.484 1.00 12.68 140 THR A N 1
ATOM 696 C CA . THR A 1 90 ? 17.434 28.679 19.458 1.00 14.47 140 THR A CA 1
ATOM 697 C C . THR A 1 90 ? 16.292 28.008 18.707 1.00 13.76 140 THR A C 1
ATOM 698 O O . THR A 1 90 ? 16.300 26.790 18.502 1.00 14.30 140 THR A O 1
ATOM 702 N N . ILE A 1 91 ? 15.307 28.815 18.319 1.00 14.21 141 ILE A N 1
ATOM 703 C CA . ILE A 1 91 ? 14.115 28.332 17.626 1.00 14.25 141 ILE A CA 1
ATOM 704 C C . ILE A 1 91 ? 13.946 29.102 16.318 1.00 14.11 141 ILE A C 1
ATOM 705 O O . ILE A 1 91 ? 14.154 30.314 16.274 1.00 15.72 141 ILE A O 1
ATOM 710 N N . ALA A 1 92 ? 13.575 28.390 15.256 1.00 13.97 142 ALA A N 1
ATOM 711 C CA . ALA A 1 92 ? 13.392 29.008 13.949 1.00 13.40 142 ALA A CA 1
ATOM 712 C C . ALA A 1 92 ? 12.144 28.473 13.278 1.00 14.22 142 ALA A C 1
ATOM 713 O O . ALA A 1 92 ? 11.875 27.269 13.293 1.00 13.91 142 ALA A O 1
ATOM 715 N N . ASN A 1 93 ? 11.376 29.388 12.705 1.00 13.71 143 ASN A N 1
ATOM 716 C CA . ASN A 1 93 ? 10.159 29.034 12.000 1.00 13.05 143 ASN A CA 1
ATOM 717 C C . ASN A 1 93 ? 10.204 29.591 10.592 1.00 13.53 143 ASN A C 1
ATOM 718 O O . ASN A 1 93 ? 10.742 30.676 10.370 1.00 14.23 143 ASN A O 1
ATOM 723 N N . SER A 1 94 ? 9.652 28.840 9.644 1.00 13.30 144 SER A N 1
ATOM 724 C CA . SER A 1 94 ? 9.536 29.320 8.275 1.00 13.60 144 SER A CA 1
ATOM 725 C C . SER A 1 94 ? 8.298 28.795 7.566 1.00 13.61 144 SER A C 1
ATOM 726 O O . SER A 1 94 ? 7.759 27.743 7.918 1.00 12.91 144 SER A O 1
ATOM 729 N N . ILE A 1 95 ? 7.848 29.566 6.581 1.00 13.82 145 ILE A N 1
ATOM 730 C CA . ILE A 1 95 ? 6.795 29.160 5.663 1.00 14.16 145 ILE A CA 1
ATOM 731 C C . ILE A 1 95 ? 7.403 29.267 4.274 1.00 14.58 145 ILE A C 1
ATOM 732 O O . ILE A 1 95 ? 8.154 30.206 3.984 1.00 14.40 145 ILE A O 1
ATOM 737 N N . TRP A 1 96 ? 7.100 28.280 3.437 1.00 13.85 146 TRP A N 1
ATOM 738 C CA . TRP A 1 96 ? 7.536 28.259 2.048 1.00 14.05 146 TRP A CA 1
ATOM 739 C C . TRP A 1 96 ? 6.289 28.046 1.206 1.00 14.39 146 TRP A C 1
ATOM 740 O O . TRP A 1 96 ? 5.560 27.077 1.413 1.00 14.51 146 TRP A O 1
ATOM 751 N N . PHE A 1 97 ? 6.025 28.966 0.281 1.00 15.31 147 PHE A N 1
ATOM 752 C CA . PHE A 1 97 ? 4.852 28.843 -0.584 1.00 14.98 147 PHE A CA 1
ATOM 753 C C . PHE A 1 97 ? 5.177 29.040 -2.064 1.00 14.95 147 PHE A C 1
ATOM 754 O O . PHE A 1 97 ? 6.065 29.821 -2.418 1.00 14.63 147 PHE A O 1
ATOM 762 N N . LYS A 1 98 ? 4.448 28.320 -2.913 1.00 14.47 148 LYS A N 1
ATOM 763 C CA . LYS A 1 98 ? 4.632 28.375 -4.359 1.00 15.12 148 LYS A CA 1
ATOM 764 C C . LYS A 1 98 ? 3.938 29.605 -4.937 1.00 16.24 148 LYS A C 1
ATOM 765 O O . LYS A 1 98 ? 2.719 29.616 -5.118 1.00 16.17 148 LYS A O 1
ATOM 771 N N . GLU A 1 99 ? 4.740 30.627 -5.232 1.00 17.85 149 GLU A N 1
ATOM 772 C CA . GLU A 1 99 ? 4.255 31.946 -5.658 1.00 18.65 149 GLU A CA 1
ATOM 773 C C . GLU A 1 99 ? 3.261 31.938 -6.825 1.00 19.18 149 GLU A C 1
ATOM 774 O O . GLU A 1 99 ? 2.328 32.746 -6.855 1.00 19.59 149 GLU A O 1
ATOM 776 N N . ASN A 1 100 ? 3.468 31.033 -7.778 1.00 19.61 150 ASN A N 1
ATOM 777 C CA . ASN A 1 100 ? 2.620 30.952 -8.969 1.00 20.02 150 ASN A CA 1
ATOM 778 C C . ASN A 1 100 ? 1.224 30.404 -8.695 1.00 19.86 150 ASN A C 1
ATOM 779 O O . ASN A 1 100 ? 0.262 30.788 -9.359 1.00 20.18 150 ASN A O 1
ATOM 784 N N . ASP A 1 101 ? 1.121 29.511 -7.713 1.00 19.78 151 ASP A N 1
ATOM 785 C CA . ASP A 1 101 ? -0.108 28.753 -7.486 1.00 20.53 151 ASP A CA 1
ATOM 786 C C . ASP A 1 101 ? -0.816 29.071 -6.168 1.00 20.55 151 ASP A C 1
ATOM 787 O O . ASP A 1 101 ? -1.945 28.622 -5.945 1.00 20.47 151 ASP A O 1
ATOM 792 N N . PHE A 1 102 ? -0.163 29.844 -5.303 1.00 20.03 152 PHE A N 1
ATOM 793 C CA . PHE A 1 102 ? -0.717 30.129 -3.983 1.00 20.18 152 PHE A CA 1
ATOM 794 C C . PHE A 1 102 ? -0.550 31.578 -3.536 1.00 20.44 152 PHE A C 1
ATOM 795 O O . PHE A 1 102 ? 0.556 32.125 -3.546 1.00 21.02 152 PHE A O 1
ATOM 803 N N . MET A 1 103 ? -1.664 32.180 -3.124 1.00 20.58 153 MET A N 1
ATOM 804 C CA . MET A 1 103 ? -1.677 33.535 -2.594 1.00 20.26 153 MET A CA 1
ATOM 805 C C . MET A 1 103 ? -2.007 33.498 -1.103 1.00 20.26 153 MET A C 1
ATOM 806 O O . MET A 1 103 ? -3.167 33.303 -0.731 1.00 19.81 153 MET A O 1
ATOM 809 N N . PRO A 1 104 ? -0.986 33.681 -0.245 1.00 19.68 154 PRO A N 1
ATOM 810 C CA . PRO A 1 104 ? -1.201 33.641 1.203 1.00 19.64 154 PRO A CA 1
ATOM 811 C C . PRO A 1 104 ? -1.994 34.838 1.711 1.00 19.42 154 PRO A C 1
ATOM 812 O O . PRO A 1 104 ? -1.863 35.942 1.176 1.00 20.52 154 PRO A O 1
ATOM 816 N N . SER A 1 105 ? -2.810 34.603 2.737 1.00 18.97 155 SER A N 1
ATOM 817 C CA A SER A 1 105 ? -3.600 35.669 3.341 0.50 18.75 155 SER A CA 1
ATOM 818 C CA B SER A 1 105 ? -3.607 35.650 3.369 0.50 19.03 155 SER A CA 1
ATOM 819 C C . SER A 1 105 ? -2.719 36.566 4.207 1.00 18.24 155 SER A C 1
ATOM 820 O O . SER A 1 105 ? -1.837 36.091 4.925 1.00 17.68 155 SER A O 1
ATOM 825 N N . LYS A 1 106 ? -2.955 37.874 4.115 1.00 17.28 156 LYS A N 1
ATOM 826 C CA . LYS A 1 106 ? -2.169 38.860 4.862 1.00 16.51 156 LYS A CA 1
ATOM 827 C C . LYS A 1 106 ? -2.289 38.691 6.381 1.00 17.64 156 LYS A C 1
ATOM 828 O O . LYS A 1 106 ? -1.295 38.823 7.104 1.00 17.59 156 LYS A O 1
ATOM 834 N N . ASP A 1 107 ? -3.499 38.396 6.858 1.00 17.91 157 ASP A N 1
ATOM 835 C CA . ASP A 1 107 ? -3.732 38.187 8.290 1.00 18.13 157 ASP A CA 1
ATOM 836 C C . ASP A 1 107 ? -2.897 37.016 8.817 1.00 17.89 157 ASP A C 1
ATOM 837 O O . ASP A 1 107 ? -2.291 37.113 9.886 1.00 17.42 157 ASP A O 1
ATOM 842 N N . PHE A 1 108 ? -2.851 35.930 8.046 1.00 18.25 158 PHE A N 1
ATOM 843 C CA . PHE A 1 108 ? -2.069 34.744 8.402 1.00 19.06 158 PHE A CA 1
ATOM 844 C C . PHE A 1 108 ? -0.574 35.041 8.463 1.00 18.66 158 PHE A C 1
ATOM 845 O O . PHE A 1 108 ? 0.094 34.686 9.436 1.00 18.95 158 PHE A O 1
ATOM 853 N N . LEU A 1 109 ? -0.062 35.689 7.420 1.00 18.99 159 LEU A N 1
ATOM 854 C CA . LEU A 1 109 ? 1.352 36.043 7.350 1.00 18.77 159 LEU A CA 1
ATOM 855 C C . LEU A 1 109 ? 1.756 36.982 8.480 1.00 19.89 159 LEU A C 1
ATOM 856 O O . LEU A 1 109 ? 2.874 36.894 8.991 1.00 19.32 159 LEU A O 1
ATOM 861 N N . GLN A 1 110 ? 0.842 37.867 8.875 1.00 18.81 160 GLN A N 1
ATOM 862 C CA . GLN A 1 110 ? 1.112 38.813 9.955 1.00 19.61 160 GLN A CA 1
ATOM 863 C C . GLN A 1 110 ? 1.213 38.101 11.302 1.00 18.99 160 GLN A C 1
ATOM 864 O O . GLN A 1 110 ? 2.144 38.345 12.069 1.00 20.14 160 GLN A O 1
ATOM 870 N N . ILE A 1 111 ? 0.259 37.214 11.576 1.00 18.22 161 ILE A N 1
ATOM 871 C CA . ILE A 1 111 ? 0.263 36.423 12.808 1.00 16.73 161 ILE A CA 1
ATOM 872 C C . ILE A 1 111 ? 1.548 35.599 12.918 1.00 16.61 161 ILE A C 1
ATOM 873 O O . ILE A 1 111 ? 2.205 35.582 13.963 1.00 17.00 161 ILE A O 1
ATOM 878 N N . ILE A 1 112 ? 1.908 34.948 11.819 1.00 16.50 162 ILE A N 1
ATOM 879 C CA . ILE A 1 112 ? 3.085 34.088 11.754 1.00 17.61 162 ILE A CA 1
ATOM 880 C C . ILE A 1 112 ? 4.391 34.887 11.884 1.00 17.66 162 ILE A C 1
ATOM 881 O O . ILE A 1 112 ? 5.308 34.472 12.596 1.00 17.28 162 ILE A O 1
ATOM 886 N N . ALA A 1 113 ? 4.460 36.039 11.221 1.00 17.49 163 ALA A N 1
ATOM 887 C CA . ALA A 1 113 ? 5.613 36.931 11.357 1.00 18.32 163 ALA A CA 1
ATOM 888 C C . ALA A 1 113 ? 5.711 37.515 12.767 1.00 18.69 163 ALA A C 1
ATOM 889 O O . ALA A 1 113 ? 6.805 37.610 13.332 1.00 19.99 163 ALA A O 1
ATOM 891 N N . ASP A 1 114 ? 4.567 37.895 13.330 1.00 18.49 164 ASP A N 1
ATOM 892 C CA . ASP A 1 114 ? 4.530 38.574 14.627 1.00 18.43 164 ASP A CA 1
ATOM 893 C C . ASP A 1 114 ? 4.751 37.662 15.829 1.00 17.65 164 ASP A C 1
ATOM 894 O O . ASP A 1 114 ? 5.582 37.961 16.684 1.00 17.26 164 ASP A O 1
ATOM 899 N N . TYR A 1 115 ? 3.997 36.567 15.896 1.00 15.84 165 TYR A N 1
ATOM 900 C CA . TYR A 1 115 ? 4.040 35.660 17.044 1.00 14.96 165 TYR A CA 1
ATOM 901 C C . TYR A 1 115 ? 5.102 34.570 16.931 1.00 14.79 165 TYR A C 1
ATOM 902 O O . TYR A 1 115 ? 5.584 34.065 17.945 1.00 13.50 165 TYR A O 1
ATOM 911 N N . TYR A 1 116 ? 5.457 34.206 15.701 1.00 14.57 166 TYR A N 1
ATOM 912 C CA . TYR A 1 116 ? 6.360 33.076 15.474 1.00 15.38 166 TYR A CA 1
ATOM 913 C C . TYR A 1 116 ? 7.669 33.468 14.797 1.00 15.58 166 TYR A C 1
ATOM 914 O O . TYR A 1 116 ? 8.522 32.611 14.555 1.00 15.20 166 TYR A O 1
ATOM 923 N N . LYS A 1 117 ? 7.820 34.759 14.507 1.00 16.91 167 LYS A N 1
ATOM 924 C CA . LYS A 1 117 ? 9.024 35.298 13.864 1.00 17.82 167 LYS A CA 1
ATOM 925 C C . LYS A 1 117 ? 9.429 34.474 12.644 1.00 17.12 167 LYS A C 1
ATOM 926 O O . LYS A 1 117 ? 10.618 34.236 12.408 1.00 18.34 167 LYS A O 1
ATOM 931 N N . ALA A 1 118 ? 8.439 34.044 11.865 1.00 17.43 168 ALA A N 1
ATOM 932 C CA . ALA A 1 118 ? 8.699 33.130 10.763 1.00 16.71 168 ALA A CA 1
ATOM 933 C C . ALA A 1 118 ? 9.279 33.818 9.535 1.00 17.15 168 ALA A C 1
ATOM 934 O O . ALA A 1 118 ? 8.799 34.869 9.103 1.00 18.50 168 ALA A O 1
ATOM 936 N N . ASP A 1 119 ? 10.331 33.213 8.995 1.00 16.45 169 ASP A N 1
ATOM 937 C CA . ASP A 1 119 ? 10.855 33.568 7.683 1.00 15.78 169 ASP A CA 1
ATOM 938 C C . ASP A 1 119 ? 9.822 33.168 6.640 1.00 16.51 169 ASP A C 1
ATOM 939 O O . ASP A 1 119 ? 9.328 32.039 6.653 1.00 16.76 169 ASP A O 1
ATOM 944 N N . ILE A 1 120 ? 9.496 34.096 5.744 1.00 14.93 170 ILE A N 1
ATOM 945 C CA A ILE A 1 120 ? 8.489 33.843 4.718 0.50 15.57 170 ILE A CA 1
ATOM 946 C CA B ILE A 1 120 ? 8.487 33.852 4.716 0.50 15.57 170 ILE A CA 1
ATOM 947 C C . ILE A 1 120 ? 9.153 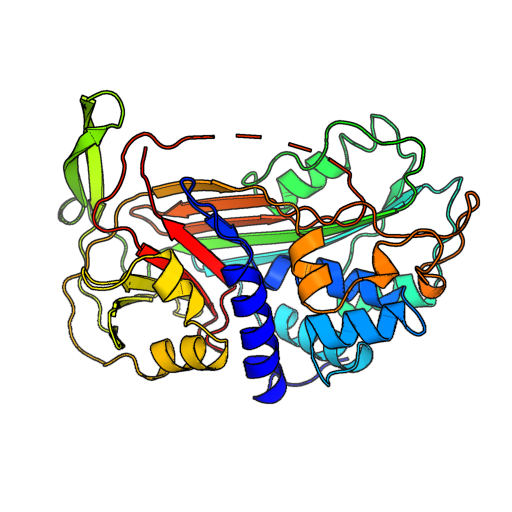33.754 3.345 1.00 15.03 170 ILE A C 1
ATOM 948 O O . ILE A 1 120 ? 9.686 34.737 2.836 1.00 15.13 170 ILE A O 1
ATOM 957 N N . PHE A 1 121 ? 9.121 32.559 2.760 1.00 15.21 171 PHE A N 1
ATOM 958 C CA . PHE A 1 121 ? 9.772 32.316 1.473 1.00 15.38 171 PHE A CA 1
ATOM 959 C C . PHE A 1 121 ? 8.772 32.143 0.339 1.00 15.59 171 PHE A C 1
ATOM 960 O O . PHE A 1 121 ? 8.036 31.157 0.297 1.00 15.48 171 PHE A O 1
ATOM 968 N N . LYS A 1 122 ? 8.750 33.104 -0.583 1.00 15.78 172 LYS A N 1
ATOM 969 C CA . LYS A 1 122 ? 8.029 32.928 -1.837 1.00 16.26 172 LYS A CA 1
ATOM 970 C C . LYS A 1 122 ? 8.930 32.123 -2.770 1.00 16.92 172 LYS A C 1
ATOM 971 O O . LYS A 1 122 ? 9.994 32.593 -3.185 1.00 18.34 172 LYS A O 1
ATOM 974 N N . ALA A 1 123 ? 8.508 30.904 -3.089 1.00 15.09 173 ALA A N 1
ATOM 975 C CA . ALA A 1 123 ? 9.399 29.945 -3.738 1.00 15.53 173 ALA A CA 1
ATOM 976 C C . ALA A 1 123 ? 8.863 29.371 -5.050 1.00 15.54 173 ALA A C 1
ATOM 977 O O . ALA A 1 123 ? 7.659 29.407 -5.315 1.00 15.65 173 ALA A O 1
ATOM 979 N N . ALA A 1 124 ? 9.778 28.851 -5.865 1.00 15.80 174 ALA A N 1
ATOM 980 C CA . ALA A 1 124 ? 9.436 28.250 -7.152 1.00 15.79 174 ALA A CA 1
ATOM 981 C C . ALA A 1 124 ? 8.926 26.817 -7.005 1.00 16.67 174 ALA A C 1
ATOM 982 O O . ALA A 1 124 ? 8.194 26.320 -7.867 1.00 16.43 174 ALA A O 1
ATOM 984 N N . PHE A 1 125 ? 9.322 26.165 -5.911 1.00 16.30 175 PHE A N 1
ATOM 985 C CA . PHE A 1 125 ? 8.998 24.757 -5.646 1.00 16.52 175 PHE A CA 1
ATOM 986 C C . PHE A 1 125 ? 9.567 23.816 -6.718 1.00 17.30 175 PHE A C 1
ATOM 987 O O . PHE A 1 125 ? 8.896 22.892 -7.183 1.00 17.97 175 PHE A O 1
ATOM 995 N N . ASP A 1 126 ? 10.815 24.080 -7.102 1.00 18.24 176 ASP A N 1
ATOM 996 C CA . ASP A 1 126 ? 11.575 23.194 -7.979 1.00 18.92 176 ASP A CA 1
ATOM 997 C C . ASP A 1 126 ? 12.751 22.581 -7.214 1.00 18.84 176 ASP A C 1
ATOM 998 O O . ASP A 1 126 ? 12.767 22.607 -5.981 1.00 19.86 176 ASP A O 1
ATOM 1003 N N . SER A 1 127 ? 13.728 22.041 -7.942 1.00 18.59 177 SER A N 1
ATOM 1004 C CA . SER A 1 127 ? 14.901 21.407 -7.332 1.00 17.89 177 SER A CA 1
ATOM 1005 C C . SER A 1 127 ? 15.738 22.383 -6.503 1.00 16.85 177 SER A C 1
ATOM 1006 O O . SER A 1 127 ? 16.355 21.989 -5.513 1.00 16.29 177 SER A O 1
ATOM 1009 N N . SER A 1 128 ? 15.745 23.654 -6.904 1.00 15.97 178 SER A N 1
ATOM 1010 C CA . SER A 1 128 ? 16.480 24.686 -6.174 1.00 16.02 178 SER A CA 1
ATOM 1011 C C . SER A 1 128 ? 15.815 25.056 -4.851 1.00 16.01 178 SER A C 1
ATOM 1012 O O . SER A 1 128 ? 16.491 25.455 -3.899 1.00 16.98 178 SER A O 1
ATOM 1015 N N . THR A 1 129 ? 14.493 24.916 -4.794 1.00 15.95 179 THR A N 1
ATOM 1016 C CA . THR A 1 129 ? 13.752 25.119 -3.552 1.00 15.42 179 THR A CA 1
ATOM 1017 C C . THR A 1 129 ? 14.131 24.056 -2.521 1.00 15.42 179 THR A C 1
ATOM 1018 O O . THR A 1 129 ? 14.247 24.357 -1.332 1.00 15.34 179 THR A O 1
ATOM 1022 N N . VAL A 1 130 ? 14.323 22.820 -2.984 1.00 15.23 180 VAL A N 1
ATOM 1023 C CA . VAL A 1 130 ? 14.795 21.723 -2.135 1.00 14.93 180 VAL A CA 1
ATOM 1024 C C . VAL A 1 130 ? 16.124 22.099 -1.480 1.00 13.82 180 VAL A C 1
ATOM 1025 O O . VAL A 1 130 ? 16.291 21.942 -0.273 1.00 14.34 180 VAL A O 1
ATOM 1029 N N . SER A 1 131 ? 17.052 22.616 -2.283 1.00 13.34 181 SER A N 1
ATOM 1030 C CA A SER A 1 131 ? 18.351 23.061 -1.785 0.50 12.36 181 SER A CA 1
ATOM 1031 C CA B SER A 1 131 ? 18.348 23.057 -1.783 0.50 12.95 181 SER A CA 1
ATOM 1032 C C . SER A 1 131 ? 18.190 24.161 -0.737 1.00 12.44 181 SER A C 1
ATOM 1033 O O . SER A 1 131 ? 18.823 24.117 0.321 1.00 12.30 181 SER A O 1
ATOM 1038 N N . ASP A 1 132 ? 17.332 25.137 -1.032 1.00 12.54 182 ASP A N 1
ATOM 1039 C CA . ASP A 1 132 ? 17.079 26.258 -0.125 1.00 11.53 182 ASP A CA 1
ATOM 1040 C C . ASP A 1 132 ? 16.524 25.804 1.220 1.00 11.43 182 ASP A C 1
ATOM 1041 O O . ASP A 1 132 ? 16.972 26.263 2.272 1.00 11.53 182 ASP A O 1
ATOM 1046 N N . ILE A 1 133 ? 15.539 24.910 1.173 1.00 12.21 183 ILE A N 1
ATOM 1047 C CA . ILE A 1 133 ? 14.911 24.391 2.387 1.00 12.92 183 ILE A CA 1
ATOM 1048 C C . ILE A 1 133 ? 15.924 23.632 3.248 1.00 14.33 183 ILE A C 1
ATOM 1049 O O . ILE A 1 133 ? 16.044 23.888 4.450 1.00 14.28 183 ILE A O 1
ATOM 1054 N N . ASN A 1 134 ? 16.663 22.719 2.623 1.00 14.71 184 ASN A N 1
ATOM 1055 C CA . ASN A 1 134 ? 17.674 21.941 3.329 1.00 15.31 184 ASN A CA 1
ATOM 1056 C C . ASN A 1 134 ? 18.811 22.784 3.895 1.00 14.72 184 ASN A C 1
ATOM 1057 O O . ASN A 1 134 ? 19.317 22.496 4.981 1.00 15.85 184 ASN A O 1
ATOM 1062 N N . ASN A 1 135 ? 19.204 23.824 3.164 1.00 14.41 185 ASN A N 1
ATOM 1063 C CA . ASN A 1 135 ? 20.183 24.782 3.677 1.00 14.80 185 ASN A CA 1
ATOM 1064 C C . ASN A 1 135 ? 19.661 25.545 4.891 1.00 15.23 185 ASN A C 1
ATOM 1065 O O . ASN A 1 135 ? 20.414 25.813 5.839 1.00 14.72 185 ASN A O 1
ATOM 1070 N N . TRP A 1 136 ? 18.364 25.850 4.869 1.00 13.77 186 TRP A N 1
ATOM 1071 C CA . TRP A 1 136 ? 17.712 26.524 5.978 1.00 14.90 186 TRP A CA 1
ATOM 1072 C C . TRP A 1 136 ? 17.699 25.623 7.209 1.00 15.03 186 TRP A C 1
ATOM 1073 O O . TRP A 1 136 ? 18.138 26.039 8.272 1.00 15.41 186 TRP A O 1
ATOM 1084 N N . VAL A 1 137 ? 17.237 24.381 7.055 1.00 15.52 187 VAL A N 1
ATOM 1085 C CA . VAL A 1 137 ? 17.214 23.444 8.190 1.00 15.05 187 VAL A CA 1
ATOM 1086 C C . VAL A 1 137 ? 18.624 23.144 8.725 1.00 15.02 187 VAL A C 1
ATOM 1087 O O . VAL A 1 137 ? 18.833 23.097 9.941 1.00 15.38 187 VAL A O 1
ATOM 1091 N N . LYS A 1 138 ? 19.589 22.990 7.822 1.00 15.53 188 LYS A N 1
ATOM 1092 C CA . LYS A 1 138 ? 20.976 22.772 8.224 1.00 14.61 188 LYS A CA 1
ATOM 1093 C C . LYS A 1 138 ? 21.501 23.943 9.053 1.00 14.15 188 LYS A C 1
ATOM 1094 O O . LYS A 1 138 ? 22.169 23.734 10.062 1.00 15.99 188 LYS A O 1
ATOM 1099 N N . SER A 1 139 ? 21.200 25.170 8.624 1.00 13.88 189 SER A N 1
ATOM 1100 C CA . SER A 1 139 ? 21.664 26.367 9.335 1.00 14.79 189 SER A CA 1
ATOM 1101 C C . SER A 1 139 ? 21.016 26.504 10.713 1.00 15.07 189 SER A C 1
ATOM 1102 O O . SER A 1 139 ? 21.699 26.776 11.708 1.00 15.63 189 SER A O 1
ATOM 1105 N N . LYS A 1 140 ? 19.700 26.313 10.760 1.00 14.85 190 LYS A N 1
ATOM 1106 C CA . LYS A 1 140 ? 18.926 26.547 11.980 1.00 14.91 190 LYS A CA 1
ATOM 1107 C C . LYS A 1 140 ? 19.103 25.458 13.040 1.00 15.55 190 LYS A C 1
ATOM 1108 O O . LYS A 1 140 ? 18.753 25.660 14.210 1.00 15.74 190 LYS A O 1
ATOM 1114 N N . THR A 1 141 ? 19.627 24.302 12.629 1.00 15.47 191 THR A N 1
ATOM 1115 C CA . THR A 1 141 ? 19.939 23.217 13.560 1.00 15.15 191 THR A CA 1
ATOM 1116 C C . THR A 1 141 ? 21.448 23.077 13.762 1.00 15.48 191 THR A C 1
ATOM 1117 O O . THR A 1 141 ? 21.921 22.062 14.275 1.00 14.29 191 THR A O 1
ATOM 1121 N N . ASN A 1 142 ? 22.196 24.103 13.362 1.00 15.72 192 ASN A N 1
ATOM 1122 C CA . ASN A 1 142 ? 23.661 24.078 13.427 1.00 18.05 192 ASN A CA 1
ATOM 1123 C C . ASN A 1 142 ? 24.239 22.738 12.952 1.00 17.45 192 ASN A C 1
ATOM 1124 O O . ASN A 1 142 ? 25.102 22.141 13.602 1.00 18.99 192 ASN A O 1
ATOM 1129 N N . GLY A 1 143 ? 23.730 22.272 11.814 1.00 16.30 193 GLY A N 1
ATOM 1130 C CA . GLY A 1 143 ? 24.227 21.064 11.162 1.00 16.24 193 GLY A CA 1
ATOM 1131 C C . GLY A 1 143 ? 23.741 19.741 11.724 1.00 15.44 193 GLY A C 1
ATOM 1132 O O . GLY A 1 143 ? 24.092 18.682 11.195 1.00 16.55 193 GLY A O 1
ATOM 1133 N N . MET A 1 144 ? 22.942 19.787 12.790 1.00 14.30 194 MET A N 1
ATOM 1134 C CA . MET A 1 144 ? 22.448 18.563 13.433 1.00 14.18 194 MET A CA 1
ATOM 1135 C C . MET A 1 144 ? 21.453 17.799 12.566 1.00 13.74 194 MET A C 1
ATOM 1136 O O . MET A 1 144 ? 21.433 16.571 12.573 1.00 13.25 194 MET A O 1
ATOM 1141 N N . ILE A 1 145 ? 20.626 18.533 11.827 1.00 14.47 195 ILE A N 1
ATOM 1142 C CA . ILE A 1 145 ? 19.742 17.929 10.836 1.00 15.81 195 ILE A CA 1
ATOM 1143 C C . ILE A 1 145 ? 19.994 18.635 9.509 1.00 15.96 195 ILE A C 1
ATOM 1144 O O . ILE A 1 145 ? 19.708 19.824 9.373 1.00 16.75 195 ILE A O 1
ATOM 1149 N N . ASP A 1 146 ? 20.540 17.898 8.543 1.00 16.96 196 ASP A N 1
ATOM 1150 C CA . ASP A 1 146 ? 21.019 18.497 7.299 1.00 18.27 196 ASP A CA 1
ATOM 1151 C C . ASP A 1 146 ? 20.009 18.472 6.155 1.00 18.63 196 ASP A C 1
ATOM 1152 O O . ASP A 1 146 ? 20.120 19.263 5.216 1.00 18.36 196 ASP A O 1
ATOM 1157 N N . LYS A 1 147 ? 19.041 17.557 6.236 1.00 19.03 197 LYS A N 1
ATOM 1158 C CA . LYS A 1 147 ? 18.026 17.384 5.190 1.00 20.32 197 LYS A CA 1
ATOM 1159 C C . LYS A 1 147 ? 16.652 17.040 5.761 1.00 20.63 197 LYS A C 1
ATOM 1160 O O . LYS A 1 147 ? 16.548 16.269 6.714 1.00 20.05 197 LYS A O 1
ATOM 1164 N N . ILE A 1 148 ? 15.606 17.611 5.164 1.00 20.73 198 ILE A N 1
ATOM 1165 C CA . ILE A 1 148 ? 14.227 17.265 5.512 1.00 21.17 198 ILE A CA 1
ATOM 1166 C C . ILE A 1 148 ? 13.453 16.735 4.294 1.00 21.38 198 ILE A C 1
ATOM 1167 O O . ILE A 1 148 ? 12.439 16.055 4.448 1.00 20.05 198 ILE A O 1
ATOM 1172 N N . LEU A 1 149 ? 13.941 17.039 3.091 1.00 21.72 199 LEU A N 1
ATOM 1173 C CA . LEU A 1 149 ? 13.331 16.523 1.860 1.00 21.76 199 LEU A CA 1
ATOM 1174 C C . LEU A 1 149 ? 14.352 16.320 0.734 1.0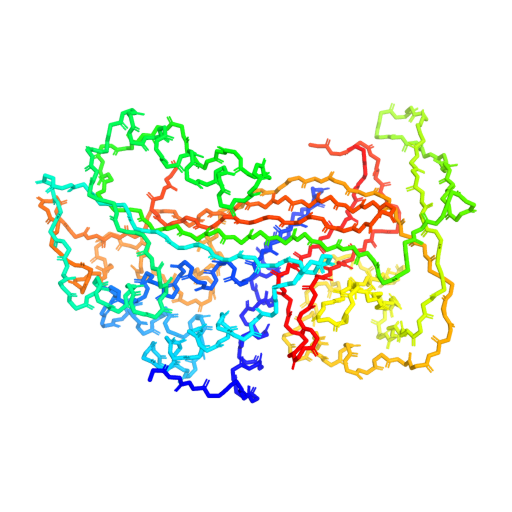0 21.68 199 LEU A C 1
ATOM 1175 O O . LEU A 1 149 ? 15.437 16.910 0.758 1.00 20.44 199 LEU A O 1
ATOM 1180 N N . ASN A 1 150 ? 13.993 15.484 -0.241 1.00 22.42 200 ASN A N 1
ATOM 1181 C CA . ASN A 1 150 ? 14.823 15.244 -1.425 1.00 23.08 200 ASN A CA 1
ATOM 1182 C C . ASN A 1 150 ? 14.164 15.719 -2.721 1.00 23.21 200 ASN A C 1
ATOM 1183 O O . ASN A 1 150 ? 14.853 16.124 -3.661 1.00 23.06 200 ASN A O 1
ATOM 1188 N N . LYS A 1 151 ? 12.834 15.664 -2.759 1.00 23.49 201 LYS A N 1
ATOM 1189 C CA . LYS A 1 151 ? 12.056 16.032 -3.943 1.00 24.64 201 LYS A CA 1
ATOM 1190 C C . LYS A 1 151 ? 10.802 16.820 -3.564 1.00 25.32 201 LYS A C 1
ATOM 1191 O O . LYS A 1 151 ? 10.348 16.767 -2.419 1.00 26.99 201 LYS A O 1
ATOM 1193 N N . ILE A 1 152 ? 10.260 17.560 -4.527 1.00 25.27 202 ILE A N 1
ATOM 1194 C CA . ILE A 1 152 ? 9.003 18.282 -4.333 1.00 24.53 202 ILE A CA 1
ATOM 1195 C C . ILE A 1 152 ? 7.910 17.678 -5.213 1.00 24.86 202 ILE A C 1
ATOM 1196 O O . ILE A 1 152 ? 8.083 17.528 -6.425 1.00 24.45 202 ILE A O 1
ATOM 1201 N N . ASP A 1 153 ? 6.800 17.313 -4.576 1.00 25.53 203 ASP A N 1
ATOM 1202 C CA . ASP A 1 153 ? 5.646 16.730 -5.252 1.00 26.45 203 ASP A CA 1
ATOM 1203 C C . ASP A 1 153 ? 4.889 17.803 -6.042 1.00 26.66 203 ASP A C 1
ATOM 1204 O O . ASP A 1 153 ? 4.859 18.964 -5.624 1.00 26.22 203 ASP A O 1
ATOM 1209 N N . PRO A 1 154 ? 4.282 17.423 -7.189 1.00 26.79 204 PRO A N 1
ATOM 1210 C CA . PRO A 1 154 ? 3.587 18.380 -8.067 1.00 26.47 204 PRO A CA 1
ATOM 1211 C C . PRO A 1 154 ? 2.408 19.108 -7.411 1.00 25.93 204 PRO A C 1
ATOM 1212 O O . PRO A 1 154 ? 2.070 20.234 -7.822 1.00 26.09 204 PRO A O 1
ATOM 1216 N N . GLU A 1 155 ? 1.800 18.472 -6.403 1.00 25.37 205 GLU A N 1
ATOM 1217 C CA . GLU A 1 155 ? 0.638 19.034 -5.714 1.00 24.90 205 GLU A CA 1
ATOM 1218 C C . GLU A 1 155 ? 0.995 20.066 -4.639 1.00 24.37 205 GLU A C 1
ATOM 1219 O O . GLU A 1 155 ? 0.131 20.837 -4.212 1.00 24.30 205 GLU A O 1
ATOM 1221 N N . ASP A 1 156 ? 2.261 20.079 -4.218 1.00 23.60 206 ASP A N 1
ATOM 1222 C CA . ASP A 1 156 ? 2.732 20.928 -3.115 1.00 22.52 206 ASP A CA 1
ATOM 1223 C C . ASP A 1 156 ? 2.700 22.419 -3.428 1.00 21.75 206 ASP A C 1
ATOM 1224 O O . ASP A 1 156 ? 3.183 22.854 -4.477 1.00 21.93 206 ASP A O 1
ATOM 1229 N N . VAL A 1 157 ? 2.136 23.200 -2.508 1.00 20.25 207 VAL A N 1
ATOM 1230 C CA . VAL A 1 157 ? 2.084 24.658 -2.660 1.00 19.39 207 VAL A CA 1
ATOM 1231 C C . VAL A 1 157 ? 2.560 25.417 -1.420 1.00 18.96 207 VAL A C 1
ATOM 1232 O O . VAL A 1 157 ? 2.942 26.581 -1.519 1.00 18.18 207 VAL A O 1
ATOM 1236 N N . MET A 1 158 ? 2.521 24.766 -0.259 1.00 19.40 208 MET A N 1
ATOM 1237 C CA . MET A 1 158 ? 2.994 25.387 0.978 1.00 19.20 208 MET A CA 1
ATOM 1238 C C . MET A 1 158 ? 3.591 24.391 1.968 1.00 17.84 208 MET A C 1
ATOM 1239 O O . MET A 1 158 ? 3.032 23.322 2.201 1.00 17.45 208 MET A O 1
ATOM 1244 N N . TYR A 1 159 ? 4.737 24.759 2.538 1.00 14.75 209 TYR A N 1
ATOM 1245 C CA . TYR A 1 159 ? 5.322 24.021 3.646 1.00 13.96 209 TYR A CA 1
ATOM 1246 C C . TYR A 1 159 ? 5.446 24.947 4.852 1.00 13.37 209 TYR A C 1
ATOM 1247 O O . TYR A 1 159 ? 5.729 26.139 4.707 1.00 11.69 209 TYR A O 1
ATOM 1256 N N . LEU A 1 160 ? 5.247 24.381 6.038 1.00 12.88 210 LEU A N 1
ATOM 1257 C CA . LEU A 1 160 ? 5.517 25.074 7.290 1.00 11.82 210 LEU A CA 1
ATOM 1258 C C . LEU A 1 160 ? 6.555 24.245 8.032 1.00 11.23 210 LEU A C 1
ATOM 1259 O O . LEU A 1 160 ? 6.424 23.026 8.137 1.00 10.80 210 LEU A O 1
ATOM 1264 N N . ILE A 1 161 ? 7.596 24.905 8.525 1.00 11.08 211 ILE A N 1
ATOM 1265 C CA . ILE A 1 161 ? 8.719 24.203 9.140 1.00 11.09 211 ILE A CA 1
ATOM 1266 C C . ILE A 1 161 ? 9.157 24.898 10.417 1.00 10.90 211 ILE A C 1
ATOM 1267 O O . ILE A 1 161 ? 9.315 26.120 10.446 1.00 11.57 211 ILE A O 1
ATOM 1272 N N . ASN A 1 162 ? 9.343 24.110 11.472 1.00 10.57 212 ASN A N 1
ATOM 1273 C CA . ASN A 1 162 ? 10.022 24.587 12.668 1.00 10.75 212 ASN A CA 1
ATOM 1274 C C . ASN A 1 162 ? 11.341 23.854 12.884 1.00 10.57 212 ASN A C 1
ATOM 1275 O O . ASN A 1 162 ? 11.448 22.668 12.584 1.00 10.76 212 ASN A O 1
ATOM 1280 N N . ALA A 1 163 ? 12.329 24.570 13.414 1.00 10.28 213 ALA A N 1
ATOM 1281 C CA . ALA A 1 163 ? 13.577 23.972 13.878 1.00 10.20 213 ALA A CA 1
ATOM 1282 C C . ALA A 1 163 ? 13.917 24.428 15.293 1.00 10.49 213 ALA A C 1
ATOM 1283 O O . ALA A 1 163 ? 13.716 25.591 15.649 1.00 11.25 213 ALA A O 1
ATOM 1285 N N . VAL A 1 164 ? 14.411 23.489 16.097 1.00 10.76 214 VAL A N 1
ATOM 1286 C CA . VAL A 1 164 ? 14.897 23.765 17.448 1.00 11.08 214 VAL A CA 1
ATOM 1287 C C . VAL A 1 164 ? 16.332 23.256 17.549 1.00 11.76 214 VAL A C 1
ATOM 1288 O O . VAL A 1 164 ? 16.620 22.131 17.126 1.00 14.26 214 VAL A O 1
ATOM 1292 N N . ALA A 1 165 ? 17.233 24.086 18.085 1.00 10.82 215 ALA A N 1
ATOM 1293 C CA . ALA A 1 165 ? 18.627 23.686 18.289 1.00 9.32 215 ALA A CA 1
ATOM 1294 C C . ALA A 1 165 ? 19.043 23.911 19.740 1.00 9.83 215 ALA A C 1
ATOM 1295 O O . ALA A 1 165 ? 18.942 25.025 20.246 1.00 9.98 215 ALA A O 1
ATOM 1297 N N . PHE A 1 166 ? 19.496 22.843 20.394 1.00 9.81 216 PHE A N 1
ATOM 1298 C CA . PHE A 1 166 ? 19.913 22.883 21.802 1.00 10.14 216 PHE A CA 1
ATOM 1299 C C . PHE A 1 166 ? 21.389 22.508 21.905 1.00 10.06 216 PHE A C 1
ATOM 1300 O O . PHE A 1 166 ? 21.825 21.522 21.313 1.00 11.11 216 PHE A O 1
ATOM 1308 N N . ASP A 1 167 ? 22.156 23.302 22.647 1.00 9.87 217 ASP A N 1
ATOM 1309 C CA . ASP A 1 167 ? 23.591 23.076 22.795 1.00 10.70 217 ASP A CA 1
ATOM 1310 C C . ASP A 1 167 ? 24.023 23.617 24.143 1.00 10.77 217 ASP A C 1
ATOM 1311 O O . ASP A 1 167 ? 24.144 24.827 24.332 1.00 9.90 217 ASP A O 1
ATOM 1316 N N . ALA A 1 168 ? 24.247 22.706 25.082 1.00 11.52 218 ALA A N 1
ATOM 1317 C CA . ALA A 1 168 ? 24.532 23.084 26.455 1.00 11.07 218 ALA A CA 1
ATOM 1318 C C . ALA A 1 168 ? 25.686 22.285 27.038 1.00 11.98 218 ALA A C 1
ATOM 1319 O O . ALA A 1 168 ? 25.886 21.124 26.691 1.00 11.61 218 ALA A O 1
ATOM 1321 N N . GLU A 1 169 ? 26.448 22.929 27.917 1.00 10.79 219 GLU A N 1
ATOM 1322 C CA . GLU A 1 169 ? 27.493 22.264 28.681 1.00 10.67 219 GLU A CA 1
ATOM 1323 C C . GLU A 1 169 ? 26.919 21.810 30.021 1.00 9.73 219 GLU A C 1
ATOM 1324 O O . GLU A 1 169 ? 26.054 22.485 30.579 1.00 9.37 219 GLU A O 1
ATOM 1330 N N . TRP A 1 170 ? 27.411 20.691 30.551 1.00 9.22 220 TRP A N 1
ATOM 1331 C CA . TRP A 1 170 ? 27.055 20.289 31.915 1.00 9.84 220 TRP A CA 1
ATOM 1332 C C . TRP A 1 170 ? 27.509 21.359 32.898 1.00 9.84 220 TRP A C 1
ATOM 1333 O O . TRP A 1 170 ? 28.515 22.026 32.667 1.00 10.16 220 TRP A O 1
ATOM 1344 N N . GLU A 1 171 ? 26.775 21.519 33.993 1.00 10.80 221 GLU A N 1
ATOM 1345 C CA . GLU A 1 171 ? 27.202 22.441 35.047 1.00 10.48 221 GLU A CA 1
ATOM 1346 C C . GLU A 1 171 ? 28.550 21.980 35.596 1.00 10.40 221 GLU A C 1
ATOM 1347 O O . GLU A 1 171 ? 29.440 22.796 35.850 1.00 9.61 221 GLU A O 1
ATOM 1353 N N . THR A 1 172 ? 28.689 20.665 35.759 1.00 11.39 222 THR A N 1
ATOM 1354 C CA . THR A 1 172 ? 29.962 20.037 36.064 1.00 11.79 222 THR A CA 1
ATOM 1355 C C . THR A 1 172 ? 30.271 19.051 34.942 1.00 12.21 222 THR A C 1
ATOM 1356 O O . THR A 1 172 ? 29.633 18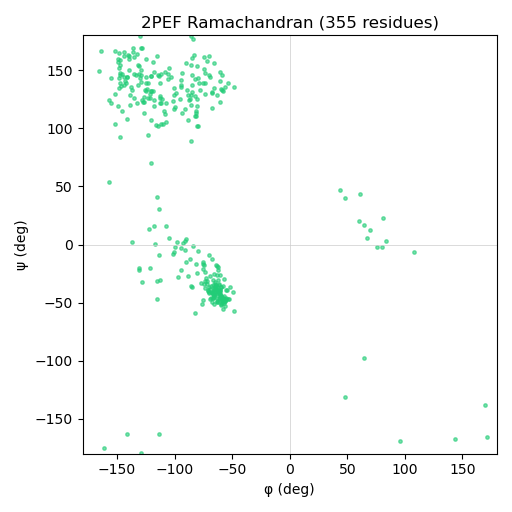.001 34.845 1.00 12.42 222 THR A O 1
ATOM 1360 N N . VAL A 1 173 ? 31.237 19.388 34.090 1.00 11.91 223 VAL A N 1
ATOM 1361 C CA . VAL A 1 173 ? 31.636 18.469 33.016 1.00 12.15 223 VAL A CA 1
ATOM 1362 C C . VAL A 1 173 ? 32.276 17.205 33.593 1.00 11.74 223 VAL A C 1
ATOM 1363 O O . VAL A 1 173 ? 32.782 17.213 34.716 1.00 12.31 223 VAL A O 1
ATOM 1367 N N . TYR A 1 174 ? 32.229 16.119 32.829 1.00 11.24 224 TYR A N 1
ATOM 1368 C CA . TYR A 1 174 ? 32.831 14.865 33.251 1.00 10.86 224 TYR A CA 1
ATOM 1369 C C . TYR A 1 174 ? 34.324 14.878 32.973 1.00 10.72 224 TYR A C 1
ATOM 1370 O O . TYR A 1 174 ? 34.744 14.930 31.809 1.00 10.95 224 TYR A O 1
ATOM 1379 N N . GLU A 1 175 ? 35.121 14.830 34.039 1.00 10.02 225 GLU A N 1
ATOM 1380 C CA . GLU A 1 175 ? 36.571 14.725 33.915 1.00 9.77 225 GLU A CA 1
ATOM 1381 C C . GLU A 1 175 ? 36.945 13.330 33.430 1.00 10.48 225 GLU A C 1
ATOM 1382 O O . GLU A 1 175 ? 36.167 12.389 33.586 1.00 11.25 225 GLU A O 1
ATOM 1388 N N . LYS A 1 176 ? 38.137 13.203 32.848 1.00 11.23 226 LYS A N 1
ATOM 1389 C CA . LYS A 1 176 ? 38.619 11.915 32.343 1.00 12.38 226 LYS A CA 1
ATOM 1390 C C . LYS A 1 176 ? 38.481 10.790 33.367 1.00 13.51 226 LYS A C 1
ATOM 1391 O O . LYS A 1 176 ? 38.097 9.669 33.012 1.00 11.77 226 LYS A O 1
ATOM 1397 N N . ALA A 1 177 ? 38.779 11.100 34.631 1.00 16.16 227 ALA A N 1
ATOM 1398 C CA . ALA A 1 177 ? 38.709 10.117 35.720 1.00 18.61 227 ALA A CA 1
ATOM 1399 C C . ALA A 1 177 ? 37.311 9.559 35.955 1.00 19.33 227 ALA A C 1
ATOM 1400 O O . ALA A 1 177 ? 37.158 8.493 36.556 1.00 20.21 227 ALA A O 1
ATOM 1402 N N . SER A 1 178 ? 36.301 10.279 35.470 1.00 18.81 228 SER A N 1
ATOM 1403 C CA . SER A 1 178 ? 34.908 9.931 35.698 1.00 19.33 228 SER A CA 1
ATOM 1404 C C . SER A 1 178 ? 34.292 9.198 34.506 1.00 19.74 228 SER A C 1
ATOM 1405 O O . SER A 1 178 ? 33.126 8.800 34.554 1.00 19.85 228 SER A O 1
ATOM 1408 N N . VAL A 1 179 ? 35.077 9.031 33.442 1.00 19.71 229 VAL A N 1
ATOM 1409 C CA . VAL A 1 179 ? 34.614 8.357 32.228 1.00 21.25 229 VAL A CA 1
ATOM 1410 C C . VAL A 1 179 ? 35.363 7.038 32.074 1.00 22.47 229 VAL A C 1
ATOM 1411 O O . VAL A 1 179 ? 36.591 7.006 32.118 1.00 23.46 229 VAL A O 1
ATOM 1415 N N . HIS A 1 180 ? 34.619 5.953 31.897 1.00 23.65 230 HIS A N 1
ATOM 1416 C CA . HIS A 1 180 ? 35.232 4.630 31.786 1.00 23.92 230 HIS A CA 1
ATOM 1417 C C . HIS A 1 180 ? 34.658 3.837 30.618 1.00 23.78 230 HIS A C 1
ATOM 1418 O O . HIS A 1 180 ? 33.470 3.960 30.296 1.00 22.61 230 HIS A O 1
ATOM 1425 N N . GLU A 1 181 ? 35.516 3.033 29.991 1.00 23.89 231 GLU A N 1
ATOM 1426 C CA . GLU A 1 181 ? 35.118 2.158 28.896 1.00 24.98 231 GLU A CA 1
ATOM 1427 C C . GLU A 1 181 ? 34.593 0.843 29.451 1.00 24.05 231 GLU A C 1
ATOM 1428 O O . GLU A 1 181 ? 35.309 0.115 30.143 1.00 24.26 231 GLU A O 1
ATOM 1434 N N . ASP A 1 182 ? 33.336 0.548 29.140 1.00 23.69 232 ASP A N 1
ATOM 1435 C CA . ASP A 1 182 ? 32.684 -0.658 29.622 1.00 23.71 232 ASP A CA 1
ATOM 1436 C C . ASP A 1 182 ? 32.491 -1.651 28.480 1.00 24.30 232 ASP A C 1
ATOM 1437 O O . ASP A 1 182 ? 32.322 -1.253 27.326 1.00 24.86 232 ASP A O 1
ATOM 1442 N N . ILE A 1 183 ? 32.536 -2.939 28.807 1.00 24.24 233 ILE A N 1
ATOM 1443 C CA . ILE A 1 183 ? 32.493 -3.995 27.800 1.00 23.96 233 ILE A CA 1
ATOM 1444 C C . ILE A 1 183 ? 31.070 -4.519 27.608 1.00 24.45 233 ILE A C 1
ATOM 1445 O O . ILE A 1 183 ? 30.412 -4.940 28.564 1.00 23.20 233 ILE A O 1
ATOM 1450 N N . PHE A 1 184 ? 30.612 -4.480 26.360 1.00 25.05 234 PHE A N 1
ATOM 1451 C CA . PHE A 1 184 ? 29.288 -4.965 25.983 1.00 25.77 234 PHE A CA 1
ATOM 1452 C C . PHE A 1 184 ? 29.396 -5.914 24.800 1.00 26.18 234 PHE A C 1
ATOM 1453 O O . PHE A 1 184 ? 30.305 -5.790 23.977 1.00 26.86 234 PHE A O 1
ATOM 1461 N N . THR A 1 185 ? 28.468 -6.863 24.723 1.00 27.16 235 THR A N 1
ATOM 1462 C CA . THR A 1 185 ? 28.335 -7.712 23.546 1.00 26.97 235 THR A CA 1
ATOM 1463 C C . THR A 1 185 ? 27.212 -7.167 22.666 1.00 27.08 235 THR A C 1
ATOM 1464 O O . THR A 1 185 ? 26.113 -6.879 23.153 1.00 26.72 235 THR A O 1
ATOM 1466 N N . ASP A 1 186 ? 27.496 -7.009 21.375 1.00 26.61 236 ASP A N 1
ATOM 1467 C CA . ASP A 1 186 ? 26.508 -6.465 20.447 1.00 25.72 236 ASP A CA 1
ATOM 1468 C C . ASP A 1 186 ? 25.560 -7.548 19.929 1.00 25.56 236 ASP A C 1
ATOM 1469 O O . ASP A 1 186 ? 25.717 -8.725 20.262 1.00 25.38 236 ASP A O 1
ATOM 1474 N N . VAL A 1 187 ? 24.583 -7.143 19.118 1.00 25.69 237 VAL A N 1
ATOM 1475 C CA . VAL A 1 187 ? 23.547 -8.051 18.605 1.00 26.33 237 VAL A CA 1
ATOM 1476 C C . VAL A 1 187 ? 24.127 -9.174 17.725 1.00 26.40 237 VAL A C 1
ATOM 1477 O O . VAL A 1 187 ? 23.509 -10.233 17.557 1.00 26.62 237 VAL A O 1
ATOM 1481 N N . TYR A 1 188 ? 25.323 -8.938 17.189 1.00 26.51 238 TYR A N 1
ATOM 1482 C CA . TYR A 1 188 ? 26.011 -9.909 16.341 1.00 27.40 238 TYR A CA 1
ATOM 1483 C C . TYR A 1 188 ? 26.959 -10.805 17.145 1.00 27.57 238 TYR A C 1
ATOM 1484 O O . TYR A 1 188 ? 27.637 -11.672 16.583 1.00 27.22 238 TYR A O 1
ATOM 1493 N N . GLY A 1 189 ? 27.000 -10.589 18.459 1.00 27.68 239 GLY A N 1
ATOM 1494 C CA . GLY A 1 189 ? 27.813 -11.406 19.358 1.00 27.88 239 GLY A CA 1
ATOM 1495 C C . GLY A 1 189 ? 29.278 -11.018 19.395 1.00 28.01 239 GLY A C 1
ATOM 1496 O O . GLY A 1 189 ? 30.130 -11.831 19.755 1.00 28.26 239 GLY A O 1
ATOM 1497 N N . ASN A 1 190 ? 29.569 -9.774 19.020 1.00 28.08 240 ASN A N 1
ATOM 1498 C CA . ASN A 1 190 ? 30.922 -9.234 19.093 1.00 28.02 240 ASN A CA 1
ATOM 1499 C C . ASN A 1 190 ? 31.063 -8.258 20.256 1.00 27.73 240 ASN A C 1
ATOM 1500 O O . ASN A 1 190 ? 30.141 -7.497 20.552 1.00 27.21 240 ASN A O 1
ATOM 1502 N N . ARG A 1 191 ? 32.220 -8.289 20.912 1.00 27.96 241 ARG A N 1
ATOM 1503 C CA . ARG A 1 191 ? 32.484 -7.408 22.044 1.00 28.00 241 ARG A CA 1
ATOM 1504 C C . ARG A 1 191 ? 33.003 -6.053 21.580 1.00 27.73 241 ARG A C 1
ATOM 1505 O O . ARG A 1 191 ? 33.909 -5.979 20.747 1.00 29.03 241 ARG A O 1
ATOM 1507 N N . GLN A 1 192 ? 32.410 -4.986 22.112 1.00 26.85 242 GLN A N 1
ATOM 1508 C CA . GLN A 1 192 ? 32.909 -3.628 21.886 1.00 26.08 242 GLN A CA 1
ATOM 1509 C C . GLN A 1 192 ? 32.744 -2.734 23.112 1.00 24.10 242 GLN A C 1
ATOM 1510 O O . GLN A 1 192 ? 32.020 -3.077 24.051 1.00 24.18 242 GLN A O 1
ATOM 1516 N N . LYS A 1 193 ? 33.427 -1.591 23.093 1.00 22.09 243 LYS A N 1
ATOM 1517 C CA . LYS A 1 193 ? 33.503 -0.705 24.252 1.00 20.09 243 LYS A CA 1
ATOM 1518 C C . LYS A 1 193 ? 32.561 0.492 24.156 1.00 18.45 243 LYS A C 1
ATOM 1519 O O . LYS A 1 193 ? 32.473 1.146 23.116 1.00 18.56 243 LYS A O 1
ATOM 1521 N N . VAL A 1 194 ? 31.863 0.764 25.256 1.00 15.60 244 VAL A N 1
ATOM 1522 C CA . VAL A 1 194 ? 31.005 1.937 25.380 1.00 14.13 244 VAL A CA 1
ATOM 1523 C C . VAL A 1 194 ? 31.449 2.740 26.599 1.00 12.58 244 VAL A C 1
ATOM 1524 O O . VAL A 1 194 ? 31.668 2.180 27.674 1.00 11.98 244 VAL A O 1
ATOM 1528 N N . GLU A 1 195 ? 31.574 4.052 26.430 1.00 11.37 245 GLU A N 1
ATOM 1529 C CA . GLU A 1 195 ? 31.990 4.911 27.524 1.00 12.35 245 GLU A CA 1
ATOM 1530 C C . GLU A 1 195 ? 30.800 5.325 28.380 1.00 11.76 245 GLU A C 1
ATOM 1531 O O . GLU A 1 195 ? 29.782 5.798 27.867 1.00 11.83 245 GLU A O 1
ATOM 1537 N N . PHE A 1 196 ? 30.941 5.115 29.686 1.00 11.09 246 PHE A N 1
ATOM 1538 C CA . PHE A 1 196 ? 29.941 5.510 30.663 1.00 11.44 246 PHE A CA 1
ATOM 1539 C C . PHE A 1 196 ? 30.503 6.604 31.557 1.00 11.82 246 PHE A C 1
ATOM 1540 O O . PHE A 1 196 ? 31.694 6.622 31.864 1.00 12.72 246 PHE A O 1
ATOM 1548 N N . MET A 1 197 ? 29.639 7.525 31.95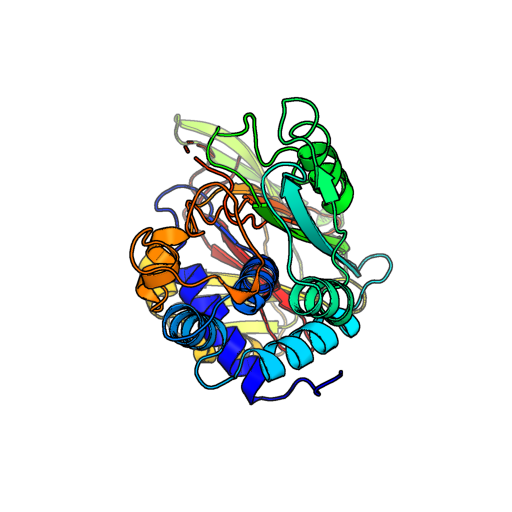5 1.00 10.85 247 MET A N 1
ATOM 1549 C CA . MET A 1 197 ? 30.081 8.737 32.628 1.00 11.55 247 MET A CA 1
ATOM 1550 C C . MET A 1 197 ? 29.505 8.810 34.041 1.00 11.95 247 MET A C 1
ATOM 1551 O O . MET A 1 197 ? 28.284 8.828 34.225 1.00 12.55 247 MET A O 1
ATOM 1556 N N . ASN A 1 198 ? 30.403 8.844 35.023 1.00 11.48 248 ASN A N 1
ATOM 1557 C CA . ASN A 1 198 ? 30.049 8.840 36.442 1.00 10.90 248 ASN A CA 1
ATOM 1558 C C . ASN A 1 198 ? 29.979 10.243 37.012 1.00 10.75 248 ASN A C 1
ATOM 1559 O O . ASN A 1 198 ? 30.865 11.068 36.763 1.00 11.42 248 ASN A O 1
ATOM 1564 N N . SER A 1 199 ? 28.936 10.497 37.796 1.00 10.55 249 SER A N 1
ATOM 1565 C CA . SER A 1 199 ? 28.784 11.770 38.489 1.00 11.12 249 SER A CA 1
ATOM 1566 C C . SER A 1 199 ? 28.069 11.611 39.823 1.00 11.28 249 SER A C 1
ATOM 1567 O O . SER A 1 199 ? 27.458 10.574 40.104 1.00 11.79 249 SER A O 1
ATOM 1570 N N . GLU A 1 200 ? 28.166 12.649 40.648 1.00 11.75 250 GLU A N 1
ATOM 1571 C CA . GLU A 1 200 ? 27.320 12.773 41.818 1.00 12.19 250 GLU A CA 1
ATOM 1572 C C . GLU A 1 200 ? 26.227 13.762 41.488 1.00 12.13 250 GLU A C 1
ATOM 1573 O O . GLU A 1 200 ? 26.503 14.898 41.094 1.00 13.10 250 GLU A O 1
ATOM 1579 N N . GLU A 1 201 ? 24.984 13.326 41.637 1.00 11.36 251 GLU A N 1
ATOM 1580 C CA . GLU A 1 201 ? 23.851 14.215 41.409 1.00 10.90 251 GLU A CA 1
ATOM 1581 C C . GLU A 1 201 ? 23.088 14.441 42.703 1.00 10.99 251 GLU A C 1
ATOM 1582 O O . GLU A 1 201 ? 23.263 13.697 43.669 1.00 12.34 251 GLU A O 1
ATOM 1588 N N . ASN A 1 202 ? 22.267 15.490 42.731 1.00 10.54 252 ASN A N 1
ATOM 1589 C CA .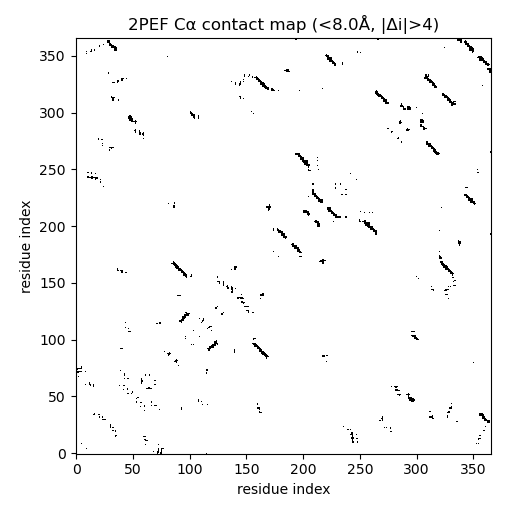 ASN A 1 202 ? 21.610 15.902 43.965 1.00 11.31 252 ASN A CA 1
ATOM 1590 C C . ASN A 1 202 ? 20.085 15.942 43.909 1.00 11.57 252 ASN A C 1
ATOM 1591 O O . ASN A 1 202 ? 19.428 16.476 44.807 1.00 12.44 252 ASN A O 1
ATOM 1596 N N . LEU A 1 203 ? 19.536 15.337 42.859 1.00 10.75 253 LEU A N 1
ATOM 1597 C CA . LEU A 1 203 ? 18.102 15.147 42.730 1.00 11.66 253 LEU A CA 1
ATOM 1598 C C . LEU A 1 203 ? 17.858 13.708 42.329 1.00 11.16 253 LEU A C 1
ATOM 1599 O O . LEU A 1 203 ? 18.370 13.251 41.305 1.00 10.29 253 LEU A O 1
ATOM 1604 N N . TYR A 1 204 ? 17.095 13.002 43.161 1.00 11.13 254 TYR A N 1
ATOM 1605 C CA . TYR A 1 204 ? 16.817 11.585 42.977 1.00 11.53 254 TYR A CA 1
ATOM 1606 C C . TYR A 1 204 ? 15.353 11.367 42.635 1.00 11.59 254 TYR A C 1
ATOM 1607 O O . TYR A 1 204 ? 14.462 11.752 43.399 1.00 11.49 254 TYR A O 1
ATOM 1616 N N . ILE A 1 205 ? 15.109 10.751 41.482 1.00 12.16 255 ILE A N 1
ATOM 1617 C CA . ILE A 1 205 ? 13.756 10.414 41.070 1.00 11.87 255 ILE A CA 1
ATOM 1618 C C . ILE A 1 205 ? 13.421 9.043 41.636 1.00 12.30 255 ILE A C 1
ATOM 1619 O O . ILE A 1 205 ? 14.193 8.092 41.483 1.00 11.58 255 ILE A O 1
ATOM 1624 N N . GLU A 1 206 ? 12.285 8.959 42.320 1.00 11.59 256 GLU A N 1
ATOM 1625 C CA . GLU A 1 206 ? 11.824 7.702 42.884 1.00 12.63 256 GLU A CA 1
ATOM 1626 C C . GLU A 1 206 ? 10.314 7.589 42.747 1.00 11.92 256 GLU A C 1
ATOM 1627 O O . GLU A 1 206 ? 9.549 8.289 43.430 1.00 9.64 256 GLU A O 1
ATOM 1633 N N . GLU A 1 207 ? 9.889 6.708 41.847 1.00 11.16 257 GLU A N 1
ATOM 1634 C CA . GLU A 1 207 ? 8.469 6.481 41.617 1.00 12.06 257 GLU A CA 1
ATOM 1635 C C . GLU A 1 207 ? 8.174 4.993 41.651 1.00 11.96 257 GLU A C 1
ATOM 1636 O O . GLU A 1 207 ? 9.075 4.180 41.851 1.00 13.49 257 GLU A O 1
ATOM 1642 N N . GLU A 1 208 ? 6.910 4.630 41.470 1.00 12.57 258 GLU A N 1
ATOM 1643 C CA . GLU A 1 208 ? 6.571 3.225 41.341 1.00 13.33 258 GLU A CA 1
ATOM 1644 C C . GLU A 1 208 ? 7.254 2.689 40.090 1.00 13.41 258 GLU A C 1
ATOM 1645 O O . GLU A 1 208 ? 7.171 3.292 39.016 1.00 15.08 258 GLU A O 1
ATOM 1651 N N . ASN A 1 209 ? 7.972 1.584 40.262 1.00 12.85 259 ASN A N 1
ATOM 1652 C CA . ASN A 1 209 ? 8.691 0.906 39.176 1.00 12.34 259 ASN A CA 1
ATOM 1653 C C . ASN A 1 209 ? 9.771 1.721 38.455 1.00 11.81 259 ASN A C 1
ATOM 1654 O O . ASN A 1 209 ? 10.166 1.378 37.343 1.00 11.92 259 ASN A O 1
ATOM 1659 N N . ALA A 1 210 ? 10.264 2.782 39.084 1.00 12.52 260 ALA A N 1
ATOM 1660 C CA . ALA A 1 210 ? 11.302 3.595 38.448 1.00 12.31 260 ALA A CA 1
ATOM 1661 C C . ALA A 1 210 ? 12.155 4.355 39.445 1.00 12.88 260 ALA A C 1
ATOM 1662 O O . ALA A 1 210 ? 11.667 4.809 40.481 1.00 13.63 260 ALA A O 1
ATOM 1664 N N . VAL A 1 211 ? 13.439 4.463 39.119 1.00 11.81 261 VAL A N 1
ATOM 1665 C CA . VAL A 1 211 ? 14.370 5.356 39.803 1.00 12.00 261 VAL A CA 1
ATOM 1666 C C . VAL A 1 211 ? 15.086 6.196 38.744 1.00 11.58 261 VAL A C 1
ATOM 1667 O O . VAL A 1 211 ? 14.989 5.921 37.548 1.00 10.32 261 VAL A O 1
ATOM 1671 N N . GLY A 1 212 ? 15.806 7.221 39.178 1.00 10.78 262 GLY A N 1
ATOM 1672 C CA . GLY A 1 212 ? 16.531 8.065 38.239 1.00 11.27 262 GLY A CA 1
ATOM 1673 C C . GLY A 1 212 ? 17.106 9.286 38.909 1.00 11.30 262 GLY A C 1
ATOM 1674 O O . GLY A 1 212 ? 17.154 9.363 40.135 1.00 11.11 262 GLY A O 1
ATOM 1675 N N . PHE A 1 213 ? 17.525 10.243 38.088 1.00 11.25 263 PHE A N 1
ATOM 1676 C CA . PHE A 1 213 ? 18.153 11.465 38.575 1.00 11.95 263 PHE A CA 1
ATOM 1677 C C . PHE A 1 213 ? 17.919 12.641 37.631 1.00 11.20 263 PHE A C 1
ATOM 1678 O O . PHE A 1 213 ? 17.480 12.473 36.483 1.00 11.61 263 PHE A O 1
ATOM 1686 N N . VAL A 1 214 ? 18.219 13.834 38.134 1.00 11.82 264 VAL A N 1
ATOM 1687 C CA . VAL A 1 214 ? 18.172 15.056 37.343 1.00 12.35 264 VAL A CA 1
ATOM 1688 C C . VAL A 1 214 ? 19.559 15.699 37.429 1.00 12.76 264 VAL A C 1
ATOM 1689 O O . VAL A 1 214 ? 20.098 15.899 38.526 1.00 13.53 264 VAL A O 1
ATOM 1693 N N . LYS A 1 215 ? 20.146 15.968 36.268 1.00 11.54 265 LYS A N 1
ATOM 1694 C CA . LYS A 1 215 ? 21.475 16.572 36.179 1.00 11.21 265 LYS A CA 1
ATOM 1695 C C . LYS A 1 215 ? 21.390 17.920 35.476 1.00 10.37 265 LYS A C 1
ATOM 1696 O O . LYS A 1 215 ? 20.898 17.996 34.349 1.00 10.99 265 LYS A O 1
ATOM 1702 N N . PRO A 1 216 ? 21.873 18.992 36.134 1.00 10.85 266 PRO A N 1
ATOM 1703 C CA . PRO A 1 216 ? 21.762 20.339 35.572 1.00 10.80 266 PRO A CA 1
ATOM 1704 C C . PRO A 1 216 ? 22.799 20.685 34.497 1.00 10.70 266 PRO A C 1
ATOM 1705 O O . PRO A 1 216 ? 23.957 20.256 34.574 1.00 9.09 266 PRO A O 1
ATOM 1709 N N . TYR A 1 217 ? 22.368 21.445 33.493 1.00 9.45 267 TYR A N 1
ATOM 1710 C CA . TYR A 1 217 ? 23.296 22.098 32.573 1.00 10.16 267 TYR A CA 1
ATOM 1711 C C . TYR A 1 217 ? 23.754 23.420 33.173 1.00 9.97 267 TYR A C 1
ATOM 1712 O O . TYR A 1 217 ? 23.111 23.965 34.080 1.00 9.37 267 TYR A O 1
ATOM 1721 N N . ALA A 1 218 ? 24.876 23.921 32.664 1.00 9.45 268 ALA A N 1
ATOM 1722 C CA . ALA A 1 218 ? 25.455 25.180 33.121 1.00 9.28 268 ALA A CA 1
ATOM 1723 C C . ALA A 1 218 ? 24.399 26.271 33.176 1.00 9.29 268 ALA A C 1
ATOM 1724 O O . ALA A 1 218 ? 23.600 26.408 32.243 1.00 10.58 268 ALA A O 1
ATOM 1726 N N . LYS A 1 219 ? 24.414 27.036 34.271 1.00 9.29 269 LYS A N 1
ATOM 1727 C CA . LYS A 1 219 ? 23.495 28.169 34.511 1.00 9.75 269 LYS A CA 1
ATOM 1728 C C . LYS A 1 219 ? 22.068 27.765 34.910 1.00 9.96 269 LYS A C 1
ATOM 1729 O O . LYS A 1 219 ? 21.218 28.627 35.188 1.00 9.82 269 LYS A O 1
ATOM 1735 N N . ASN A 1 220 ? 21.822 26.457 34.939 1.00 9.34 270 ASN A N 1
ATOM 1736 C CA . ASN A 1 220 ? 20.606 25.870 35.524 1.00 10.06 270 ASN A CA 1
ATOM 1737 C C . ASN A 1 220 ? 19.267 26.199 34.860 1.00 9.39 270 ASN A C 1
ATOM 1738 O O . ASN A 1 220 ? 18.208 25.972 35.453 1.00 10.44 270 ASN A O 1
ATOM 1743 N N . HIS A 1 221 ? 19.309 26.701 33.628 1.00 9.33 271 HIS A N 1
ATOM 1744 C CA . HIS A 1 221 ? 18.077 26.940 32.867 1.00 9.84 271 HIS A CA 1
ATOM 1745 C C . HIS A 1 221 ? 17.461 25.639 32.384 1.00 10.48 271 HIS A C 1
ATOM 1746 O O . HIS A 1 221 ? 16.234 25.522 32.248 1.00 10.39 271 HIS A O 1
ATOM 1753 N N . TYR A 1 222 ? 18.326 24.664 32.121 1.00 9.18 272 TYR A N 1
ATOM 1754 C CA . TYR A 1 222 ? 17.901 23.364 31.607 1.00 8.41 272 TYR A CA 1
ATOM 1755 C C . TYR A 1 222 ? 18.551 22.251 32.398 1.00 8.29 272 TYR A C 1
ATOM 1756 O O . TYR A 1 222 ? 19.616 22.434 32.981 1.00 9.86 272 TYR A O 1
ATOM 1765 N N . SER A 1 223 ? 17.894 21.096 32.420 1.00 10.15 273 SER A N 1
ATOM 1766 C CA . SER A 1 223 ? 18.440 19.910 33.057 1.00 9.31 273 SER A CA 1
ATOM 1767 C C . SER A 1 223 ? 18.142 18.662 32.239 1.00 10.84 273 SER A C 1
ATOM 1768 O O . SER A 1 223 ? 17.279 18.666 31.359 1.00 9.12 273 SER A O 1
ATOM 1771 N N . PHE A 1 224 ? 18.883 17.606 32.543 1.00 10.90 274 PHE A N 1
ATOM 1772 C CA . PHE A 1 224 ? 18.716 16.318 31.907 1.00 10.44 274 PHE A CA 1
ATOM 1773 C C . PHE A 1 224 ? 18.067 15.386 32.924 1.00 11.80 274 PHE A C 1
ATOM 1774 O O . PHE A 1 224 ? 18.603 15.175 34.015 1.00 11.97 274 PHE A O 1
ATOM 1782 N N . VAL A 1 225 ? 16.903 14.854 32.559 1.00 11.15 275 VAL A N 1
ATOM 1783 C CA . VAL A 1 225 ? 16.175 13.901 33.390 1.00 11.47 275 VAL A CA 1
ATOM 1784 C C . VAL A 1 225 ? 16.427 12.490 32.859 1.00 11.15 275 VAL A C 1
ATOM 1785 O O . VAL A 1 225 ? 16.264 12.248 31.664 1.00 10.87 275 VAL A O 1
ATOM 1789 N N . ALA A 1 226 ? 16.835 11.573 33.743 1.00 10.87 276 ALA A N 1
ATOM 1790 C CA . ALA A 1 226 ? 17.031 10.163 33.383 1.00 11.45 276 ALA A CA 1
ATOM 1791 C C . ALA A 1 226 ? 16.132 9.298 34.251 1.00 11.42 276 ALA A C 1
ATOM 1792 O O . ALA A 1 226 ? 16.126 9.451 35.471 1.00 12.03 276 ALA A O 1
ATOM 1794 N N . ILE A 1 227 ? 15.363 8.407 33.623 1.00 11.14 277 ILE A N 1
ATOM 1795 C CA . ILE A 1 227 ? 14.402 7.568 34.340 1.00 11.76 277 ILE A CA 1
ATOM 1796 C C . ILE A 1 227 ? 14.622 6.108 33.973 1.00 11.91 277 ILE A C 1
ATOM 1797 O O . ILE A 1 227 ? 14.604 5.756 32.800 1.00 11.96 277 ILE A O 1
ATOM 1802 N N . LEU A 1 228 ? 14.839 5.270 34.982 1.00 12.20 278 LEU A N 1
ATOM 1803 C CA . LEU A 1 228 ? 15.137 3.865 34.757 1.00 12.30 278 LEU A CA 1
ATOM 1804 C C . LEU A 1 228 ? 14.028 2.961 35.296 1.00 12.19 278 LEU A C 1
ATOM 1805 O O . LEU A 1 228 ? 13.940 2.743 36.503 1.00 11.55 278 LEU A O 1
ATOM 1810 N N . PRO A 1 229 ? 13.162 2.451 34.402 1.00 12.46 279 PRO A N 1
ATOM 1811 C CA . PRO A 1 229 ? 12.157 1.472 34.823 1.00 11.48 279 PRO A CA 1
ATOM 1812 C C . PRO A 1 229 ? 12.816 0.210 35.384 1.00 11.49 279 PRO A C 1
ATOM 1813 O O . PRO A 1 229 ? 13.841 -0.236 34.868 1.00 12.52 279 PRO A O 1
ATOM 1817 N N . ASP A 1 230 ? 12.234 -0.344 36.443 1.00 9.89 280 ASP A N 1
ATOM 1818 C CA . ASP A 1 230 ? 12.818 -1.510 37.107 1.00 9.88 280 ASP A CA 1
ATOM 1819 C C . ASP A 1 230 ? 12.400 -2.823 36.448 1.00 10.04 280 ASP A C 1
ATOM 1820 O O . ASP A 1 230 ? 11.651 -2.818 35.472 1.00 10.24 280 ASP A O 1
ATOM 1825 N N . GLU A 1 231 ? 12.889 -3.938 36.981 1.00 9.93 281 GLU A N 1
ATOM 1826 C CA . GLU A 1 231 ? 12.686 -5.249 36.359 1.00 10.07 281 GLU A CA 1
ATOM 1827 C C . GLU A 1 231 ? 11.222 -5.678 36.290 1.00 10.28 281 GLU A C 1
ATOM 1828 O O . GLU A 1 231 ? 10.865 -6.569 35.507 1.00 12.59 281 GLU A O 1
ATOM 1834 N N . ASN A 1 232 ? 10.382 -5.045 37.107 1.00 10.30 282 ASN A N 1
ATOM 1835 C CA . ASN A 1 232 ? 8.971 -5.423 37.204 1.00 11.38 282 ASN A CA 1
ATOM 1836 C C . ASN A 1 232 ? 8.042 -4.679 36.236 1.00 12.19 282 ASN A C 1
ATOM 1837 O O . ASN A 1 232 ? 6.819 -4.857 36.278 1.00 13.55 282 ASN A O 1
ATOM 1842 N N . ILE A 1 233 ? 8.625 -3.868 35.359 1.00 11.77 283 ILE A N 1
ATOM 1843 C CA . ILE A 1 233 ? 7.852 -3.177 34.325 1.00 11.98 283 ILE A CA 1
ATOM 1844 C C . ILE A 1 233 ? 8.686 -3.049 33.057 1.00 12.06 283 ILE A C 1
ATOM 1845 O O . ILE A 1 233 ? 9.903 -2.909 33.132 1.00 12.64 283 ILE A O 1
ATOM 1850 N N . SER A 1 234 ? 8.032 -3.100 31.899 1.00 11.11 284 SER A N 1
ATOM 1851 C CA . SER A 1 234 ? 8.727 -2.868 30.634 1.00 11.22 284 SER A CA 1
ATOM 1852 C C . SER A 1 234 ? 8.845 -1.372 30.346 1.00 11.61 284 SER A C 1
ATOM 1853 O O . SER A 1 234 ? 8.136 -0.557 30.942 1.00 12.36 284 SER A O 1
ATOM 1856 N N . VAL A 1 235 ? 9.746 -1.013 29.434 1.00 11.93 285 VAL A N 1
ATOM 1857 C CA . VAL A 1 235 ? 9.875 0.375 28.982 1.00 12.89 285 VAL A CA 1
ATOM 1858 C C . VAL A 1 235 ? 8.548 0.885 28.411 1.00 12.93 285 VAL A C 1
ATOM 1859 O O . VAL A 1 235 ? 8.117 1.993 28.738 1.00 14.58 285 VAL A O 1
ATOM 1863 N N . ASN A 1 236 ? 7.892 0.060 27.594 1.00 12.53 286 ASN A N 1
ATOM 1864 C CA . ASN A 1 236 ? 6.643 0.450 26.947 1.00 13.51 286 ASN A CA 1
ATOM 1865 C C . ASN A 1 236 ? 5.471 0.575 27.913 1.00 13.16 286 ASN A C 1
ATOM 1866 O O . ASN A 1 236 ? 4.646 1.474 27.774 1.00 13.60 286 ASN A O 1
ATOM 1871 N N . GLU A 1 237 ? 5.409 -0.318 28.897 1.00 11.84 287 GLU A N 1
ATOM 1872 C CA . GLU A 1 237 ? 4.354 -0.246 29.899 1.00 12.37 287 GLU A CA 1
ATOM 1873 C C . GLU A 1 237 ? 4.586 0.944 30.818 1.00 10.91 287 GLU A C 1
ATOM 1874 O O . GLU A 1 237 ? 3.641 1.630 31.193 1.00 12.01 287 GLU A O 1
ATOM 1880 N N . TYR A 1 238 ? 5.841 1.203 31.174 1.00 10.92 288 TYR A N 1
ATOM 1881 C CA . TYR A 1 238 ? 6.129 2.400 31.960 1.00 10.81 288 TYR A CA 1
ATOM 1882 C C . TYR A 1 238 ? 5.683 3.669 31.228 1.00 10.57 288 TYR A C 1
ATOM 1883 O O . TYR A 1 238 ? 5.065 4.555 31.821 1.00 11.54 288 TYR A O 1
ATOM 1892 N N . ILE A 1 239 ? 6.009 3.759 29.941 1.00 11.20 289 ILE A N 1
ATOM 1893 C CA . ILE A 1 239 ? 5.648 4.929 29.139 1.00 11.90 289 ILE A CA 1
ATOM 1894 C C . ILE A 1 239 ? 4.127 5.056 29.009 1.00 11.74 289 ILE A C 1
ATOM 1895 O O . ILE A 1 239 ? 3.584 6.160 29.012 1.00 12.56 289 ILE A O 1
ATOM 1900 N N . LYS A 1 240 ? 3.443 3.917 28.937 1.00 12.70 290 LYS A N 1
ATOM 1901 C CA . LYS A 1 240 ? 1.985 3.898 28.877 1.00 13.24 290 LYS A CA 1
ATOM 1902 C C . LYS A 1 240 ? 1.356 4.559 30.111 1.00 13.38 290 LYS A C 1
ATOM 1903 O O . LYS A 1 240 ? 0.332 5.234 29.996 1.00 14.35 290 LYS A O 1
ATOM 1906 N N . THR A 1 241 ? 1.979 4.377 31.276 1.00 13.49 291 THR A N 1
ATOM 1907 C CA . THR A 1 241 ? 1.473 4.943 32.535 1.00 13.52 291 THR A CA 1
ATOM 1908 C C . THR A 1 241 ? 1.690 6.447 32.654 1.00 13.12 291 THR A C 1
ATOM 1909 O O . THR A 1 241 ? 1.077 7.100 33.494 1.00 14.45 291 THR A O 1
ATOM 1913 N N . LEU A 1 242 ? 2.582 6.997 31.835 1.00 12.89 292 LEU A N 1
ATOM 1914 C CA . LEU A 1 242 ? 2.901 8.415 31.936 1.00 12.84 292 LEU A CA 1
ATOM 1915 C C . LEU A 1 242 ? 1.753 9.312 31.490 1.00 12.46 292 LEU A C 1
ATOM 1916 O O . LEU A 1 242 ? 1.000 8.978 30.577 1.00 13.31 292 LEU A O 1
ATOM 1921 N N . THR A 1 243 ? 1.624 10.445 32.172 1.00 11.54 293 THR A N 1
ATOM 1922 C CA . THR A 1 243 ? 0.709 11.515 31.788 1.00 10.87 293 THR A CA 1
ATOM 1923 C C . THR A 1 243 ? 1.488 12.813 31.953 1.00 11.75 293 THR A C 1
ATOM 1924 O O . THR A 1 243 ? 2.539 12.823 32.592 1.00 12.06 293 THR A O 1
ATOM 1928 N N . GLY A 1 244 ? 0.981 13.910 31.395 1.00 12.40 294 GLY A N 1
ATOM 1929 C CA . GLY A 1 244 ? 1.592 15.222 31.628 1.00 10.35 294 GLY A CA 1
ATOM 1930 C C . GLY A 1 244 ? 1.744 15.496 33.116 1.00 11.07 294 GLY A C 1
ATOM 1931 O O . GLY A 1 244 ? 2.812 15.900 33.570 1.00 11.16 294 GLY A O 1
ATOM 1932 N N . GLN A 1 245 ? 0.669 15.245 33.871 1.00 10.97 295 GLN A N 1
ATOM 1933 C CA . GLN A 1 245 ? 0.647 15.430 35.329 1.00 12.46 295 GLN A CA 1
ATOM 1934 C C . GLN A 1 245 ? 1.739 14.616 36.019 1.00 12.61 295 GLN A C 1
ATOM 1935 O O . GLN A 1 245 ? 2.489 15.135 36.848 1.00 12.20 295 GLN A O 1
ATOM 1941 N N . LYS A 1 246 ? 1.827 13.340 35.659 1.00 11.41 296 LYS A N 1
ATOM 1942 C CA . LYS A 1 246 ? 2.802 12.434 36.252 1.00 12.46 296 LYS A CA 1
ATOM 1943 C C . LYS A 1 246 ? 4.235 12.826 35.927 1.00 12.86 296 LYS A C 1
ATOM 1944 O O . LYS A 1 246 ? 5.126 12.692 36.771 1.00 14.63 296 LYS A O 1
ATOM 1950 N N . PHE A 1 247 ? 4.457 13.331 34.716 1.00 12.62 297 PHE A N 1
ATOM 1951 C CA . PHE A 1 247 ? 5.794 13.785 34.332 1.00 12.52 297 PHE A CA 1
ATOM 1952 C C . PHE A 1 247 ? 6.235 15.018 35.126 1.00 13.48 297 PHE A C 1
ATOM 1953 O O . PHE A 1 247 ? 7.343 15.049 35.656 1.00 13.09 297 PHE A O 1
ATOM 1961 N N . ILE A 1 248 ? 5.376 16.033 35.201 1.00 13.58 298 ILE A N 1
ATOM 1962 C CA . ILE A 1 248 ? 5.709 17.235 35.969 1.00 14.86 298 ILE A CA 1
ATOM 1963 C C . ILE A 1 248 ? 5.930 16.857 37.434 1.00 14.59 298 ILE A C 1
ATOM 1964 O O . ILE A 1 248 ? 6.894 17.313 38.060 1.00 14.91 298 ILE A O 1
ATOM 1969 N N . ASP A 1 249 ? 5.053 16.003 37.964 1.00 14.64 299 ASP A N 1
ATOM 1970 C CA . ASP A 1 249 ? 5.121 15.588 39.369 1.00 15.63 299 ASP A CA 1
ATOM 1971 C C . ASP A 1 249 ? 6.378 14.804 39.731 1.00 15.11 299 ASP A C 1
ATOM 1972 O O . ASP A 1 249 ? 6.921 14.984 40.813 1.00 13.76 299 ASP A O 1
ATOM 1977 N N . LEU A 1 250 ? 6.842 13.934 38.839 1.00 14.01 300 LEU A N 1
ATOM 1978 C CA . LEU A 1 250 ? 8.028 13.138 39.140 1.00 14.25 300 LEU A CA 1
ATOM 1979 C C . LEU A 1 250 ? 9.287 14.006 39.253 1.00 13.19 300 LEU A C 1
ATOM 1980 O O . LEU A 1 250 ? 10.191 13.689 40.028 1.00 14.48 300 LEU A O 1
ATOM 1985 N N . ILE A 1 251 ? 9.322 15.107 38.501 1.00 12.34 301 ILE A N 1
ATOM 1986 C CA . ILE A 1 251 ? 10.416 16.074 38.588 1.00 12.94 301 ILE A CA 1
ATOM 1987 C C . ILE A 1 251 ? 10.273 16.920 39.854 1.00 13.25 301 ILE A C 1
ATOM 1988 O O . ILE A 1 251 ? 11.243 17.104 40.597 1.00 15.12 301 ILE A O 1
ATOM 1993 N N . LYS A 1 252 ? 9.063 17.432 40.089 1.00 13.81 302 LYS A N 1
ATOM 1994 C CA . LYS A 1 252 ? 8.754 18.208 41.291 1.00 13.67 302 LYS A CA 1
ATOM 1995 C C . LYS A 1 252 ? 9.020 17.407 42.566 1.00 14.09 302 LYS A C 1
ATOM 1996 O O . LYS A 1 252 ? 9.467 17.959 43.572 1.00 15.30 302 LYS A O 1
ATOM 2002 N N . ASN A 1 253 ? 8.749 16.106 42.514 1.00 13.52 303 ASN A N 1
ATOM 2003 C CA . ASN A 1 253 ? 8.866 15.254 43.696 1.00 14.63 303 ASN A CA 1
ATOM 2004 C C . ASN A 1 253 ? 10.241 14.613 43.874 1.00 14.97 303 ASN A C 1
ATOM 2005 O O . ASN A 1 253 ? 10.450 13.837 44.813 1.00 14.72 303 ASN A O 1
ATOM 2010 N N . ALA A 1 254 ? 11.175 14.951 42.985 1.00 14.65 304 ALA A N 1
ATOM 2011 C CA . ALA A 1 254 ? 12.554 14.473 43.089 1.00 13.83 304 ALA A CA 1
ATOM 2012 C C . ALA A 1 254 ? 13.140 14.910 44.426 1.00 14.01 304 ALA A C 1
ATOM 2013 O O . ALA A 1 254 ? 12.990 16.069 44.829 1.00 14.22 304 ALA A O 1
ATOM 2015 N N . LYS A 1 255 ? 13.776 13.967 45.116 1.00 13.56 305 LYS A N 1
ATOM 2016 C CA . LYS A 1 255 ? 14.319 14.212 46.447 1.00 15.17 305 LYS A CA 1
ATOM 2017 C C . LYS A 1 255 ? 15.707 14.822 46.375 1.00 14.92 305 LYS A C 1
ATOM 2018 O O . LYS A 1 255 ? 16.539 14.409 45.562 1.00 14.16 305 LYS A O 1
ATOM 2021 N N . ILE A 1 256 ? 15.937 15.820 47.223 1.00 13.55 306 ILE A N 1
ATOM 2022 C CA . ILE A 1 256 ? 17.237 16.456 47.339 1.00 13.45 306 ILE A CA 1
ATOM 2023 C C . ILE A 1 256 ? 18.106 15.549 48.194 1.00 12.63 306 ILE A C 1
ATOM 2024 O O . ILE A 1 256 ? 17.976 15.506 49.421 1.00 11.58 306 ILE A O 1
ATOM 2029 N N . THR A 1 257 ? 18.973 14.807 47.510 1.00 11.85 307 THR A N 1
ATOM 2030 C CA . THR A 1 257 ? 19.801 13.774 48.113 1.00 12.70 307 THR A CA 1
ATOM 2031 C C . THR A 1 257 ? 20.907 13.395 47.133 1.00 12.14 307 THR A C 1
ATOM 2032 O O . THR A 1 257 ? 20.722 13.470 45.907 1.00 13.58 307 THR A O 1
ATOM 2036 N N . LEU A 1 258 ? 22.050 12.990 47.678 1.00 12.15 308 LEU A N 1
ATOM 2037 C CA . LEU A 1 258 ? 23.213 12.611 46.879 1.00 11.60 308 LEU A CA 1
ATOM 2038 C C . LEU A 1 258 ? 22.990 11.261 46.211 1.00 12.26 308 LEU A C 1
ATOM 2039 O O . LEU A 1 258 ? 22.592 10.289 46.869 1.00 11.92 308 LEU A O 1
ATOM 2044 N N . VAL A 1 259 ? 23.241 11.226 44.901 1.00 11.00 309 VAL A N 1
ATOM 2045 C CA A VAL A 1 259 ? 23.045 10.043 44.045 0.50 11.67 309 VAL A CA 1
ATOM 2046 C CA B VAL A 1 259 ? 23.118 9.988 44.146 0.50 12.08 309 VAL A CA 1
ATOM 2047 C C . VAL A 1 259 ? 24.324 9.746 43.257 1.00 12.46 309 VAL A C 1
ATOM 2048 O O . VAL A 1 259 ? 24.895 10.662 42.664 1.00 13.02 309 VAL A O 1
ATOM 2055 N N . ARG A 1 260 ? 24.742 8.485 43.216 1.00 11.96 310 ARG A N 1
ATOM 2056 C CA . ARG A 1 260 ? 25.837 8.083 42.351 1.00 12.39 310 ARG A CA 1
ATOM 2057 C C . ARG A 1 260 ? 25.237 7.727 40.995 1.00 13.12 310 ARG A C 1
ATOM 2058 O O . ARG A 1 260 ? 24.577 6.692 40.850 1.00 11.84 310 ARG A O 1
ATOM 2066 N N . ALA A 1 261 ? 25.461 8.600 40.015 1.00 12.21 311 ALA A N 1
ATOM 2067 C CA . ALA A 1 261 ? 24.824 8.478 38.702 1.00 12.26 311 ALA A CA 1
ATOM 2068 C C . ALA A 1 261 ? 25.788 7.989 37.633 1.00 12.86 311 ALA A C 1
ATOM 2069 O O . ALA A 1 261 ? 26.983 8.282 37.676 1.00 12.15 311 ALA A O 1
ATOM 2071 N N . SER A 1 262 ? 25.251 7.233 36.682 1.00 13.04 312 SER A N 1
ATOM 2072 C CA . SER A 1 262 ? 26.016 6.750 35.544 1.00 14.71 312 SER A CA 1
ATOM 2073 C C . SER A 1 262 ? 25.200 6.941 34.272 1.00 14.50 312 SER A C 1
ATOM 2074 O O . SER A 1 262 ? 24.054 6.494 34.185 1.00 16.30 312 SER A O 1
ATOM 2077 N N . LEU A 1 263 ? 25.810 7.609 33.297 1.00 13.26 313 LEU A N 1
ATOM 2078 C CA A LEU A 1 263 ? 25.156 7.920 32.036 0.50 12.14 313 LEU A CA 1
ATOM 2079 C CA B LEU A 1 263 ? 25.156 7.937 32.039 0.50 13.94 313 LEU A CA 1
ATOM 2080 C C . LEU A 1 263 ? 26.064 7.531 30.874 1.00 12.58 313 LEU A C 1
ATOM 2081 O O . LEU A 1 263 ? 27.220 7.947 30.820 1.00 11.61 313 LEU A O 1
ATOM 2090 N N . PRO A 1 264 ? 25.551 6.712 29.935 1.00 12.26 314 PRO A N 1
ATOM 2091 C CA . PRO A 1 264 ? 26.426 6.421 28.801 1.00 11.38 314 PRO A CA 1
ATOM 2092 C C . PRO A 1 264 ? 26.512 7.617 27.867 1.00 11.45 314 PRO A C 1
ATOM 2093 O O . PRO A 1 264 ? 25.561 8.394 27.767 1.00 12.57 314 PRO A O 1
ATOM 2097 N N . LYS A 1 265 ? 27.639 7.762 27.180 1.00 11.19 315 LYS A N 1
ATOM 2098 C CA . LYS A 1 265 ? 27.679 8.646 26.023 1.00 11.08 315 LYS A CA 1
ATOM 2099 C C . LYS A 1 265 ? 26.762 8.023 24.977 1.00 10.98 315 LYS A C 1
ATOM 2100 O O . LYS A 1 265 ? 26.804 6.806 24.749 1.00 12.62 315 LYS A O 1
ATOM 2106 N N . PHE A 1 266 ? 25.913 8.834 24.356 1.00 10.11 316 PHE A N 1
ATOM 2107 C CA . PHE A 1 266 ? 25.061 8.311 23.283 1.00 8.89 316 PHE A CA 1
ATOM 2108 C C . PHE A 1 266 ? 24.752 9.340 22.212 1.00 9.12 316 PHE A C 1
ATOM 2109 O O . PHE A 1 266 ? 24.738 10.542 22.475 1.00 9.57 316 PHE A O 1
ATOM 2117 N N . LYS A 1 267 ? 24.515 8.839 21.004 1.00 8.64 317 LYS A N 1
ATOM 2118 C CA . LYS A 1 267 ? 24.248 9.667 19.843 1.00 9.20 317 LYS A CA 1
ATOM 2119 C C . LYS A 1 267 ? 23.378 8.878 18.885 1.00 8.75 317 LYS A C 1
ATOM 2120 O O . LYS A 1 267 ? 23.691 7.732 18.553 1.00 10.25 317 LYS A O 1
ATOM 2125 N N . TYR A 1 268 ? 22.285 9.493 18.450 1.00 8.97 318 TYR A N 1
ATOM 2126 C CA . TYR A 1 268 ? 21.404 8.894 17.458 1.00 8.58 318 TYR A CA 1
ATOM 2127 C C . TYR A 1 268 ? 20.461 9.913 16.826 1.00 9.32 318 TYR A C 1
ATOM 2128 O O . TYR A 1 268 ? 20.319 11.048 17.306 1.00 8.58 318 TYR A O 1
ATOM 2137 N N . GLU A 1 269 ? 19.837 9.479 15.736 1.00 8.98 319 GLU A N 1
ATOM 2138 C CA . GLU A 1 269 ? 18.844 10.248 15.001 1.00 10.76 319 GLU A CA 1
ATOM 2139 C C . GLU A 1 269 ? 17.522 9.491 15.018 1.00 10.56 319 GLU A C 1
ATOM 2140 O O . GLU A 1 269 ? 17.503 8.271 15.207 1.00 10.75 319 GLU A O 1
ATOM 2146 N N . TYR A 1 270 ? 16.423 10.218 14.819 1.00 12.66 320 TYR A N 1
ATOM 2147 C CA . TYR A 1 270 ? 15.086 9.623 14.784 1.00 13.26 320 TYR A CA 1
ATOM 2148 C C . TYR A 1 270 ? 14.186 10.384 13.827 1.00 15.08 320 TYR A C 1
ATOM 2149 O O . TYR A 1 270 ? 14.210 11.615 13.774 1.00 14.86 320 TYR A O 1
ATOM 2158 N N . THR A 1 271 ? 13.396 9.629 13.070 1.00 15.23 321 THR A N 1
ATOM 2159 C CA A THR A 1 271 ? 12.432 10.208 12.151 0.50 15.50 321 THR A CA 1
ATOM 2160 C CA B THR A 1 271 ? 12.428 10.188 12.126 0.50 16.48 321 THR A CA 1
ATOM 2161 C C . THR A 1 271 ? 11.081 9.519 12.329 1.00 16.15 321 THR A C 1
ATOM 2162 O O . THR A 1 271 ? 10.997 8.297 12.338 1.00 16.47 321 THR A O 1
ATOM 2169 N N . ILE A 1 272 ? 10.029 10.320 12.485 1.00 17.62 322 ILE A N 1
ATOM 2170 C CA . ILE A 1 272 ? 8.687 9.774 12.665 1.00 17.03 322 ILE A CA 1
ATOM 2171 C C . ILE A 1 272 ? 7.613 10.601 11.949 1.00 17.51 322 ILE A C 1
ATOM 2172 O O . ILE A 1 272 ? 7.661 11.832 11.946 1.00 18.14 322 ILE A O 1
ATOM 2177 N N . LYS A 1 273 ? 6.665 9.902 11.330 1.00 17.56 323 LYS A N 1
ATOM 2178 C CA . LYS A 1 273 ? 5.477 10.523 10.757 1.00 18.25 323 LYS A CA 1
ATOM 2179 C C . LYS A 1 273 ? 4.425 10.623 11.858 1.00 17.46 323 LYS A C 1
ATOM 2180 O O . LYS A 1 273 ? 4.097 9.625 12.506 1.00 16.34 323 LYS A O 1
ATOM 2186 N N . MET A 1 274 ? 3.915 11.833 12.082 1.00 18.42 324 MET A N 1
ATOM 2187 C CA . MET A 1 274 ? 3.041 12.096 13.228 1.00 18.43 324 MET A CA 1
ATOM 2188 C C . MET A 1 274 ? 1.536 12.076 12.931 1.00 19.36 324 MET A C 1
ATOM 2189 O O . MET A 1 274 ? 0.727 12.315 13.826 1.00 19.54 324 MET A O 1
ATOM 2194 N N . ASN A 1 275 ? 1.171 11.773 11.688 1.00 19.39 325 ASN A N 1
ATOM 2195 C CA . ASN A 1 275 ? -0.232 11.766 11.266 1.00 19.19 325 ASN A CA 1
ATOM 2196 C C . ASN A 1 275 ? -1.170 11.000 12.202 1.00 20.22 325 ASN A C 1
ATOM 2197 O O . ASN A 1 275 ? -2.133 11.572 12.715 1.00 20.84 325 ASN A O 1
ATOM 2202 N N . GLU A 1 276 ? -0.868 9.721 12.423 1.00 20.75 326 GLU A N 1
ATOM 2203 C CA . GLU A 1 276 ? -1.716 8.824 13.218 1.00 22.19 326 GLU A CA 1
ATOM 2204 C C . GLU A 1 276 ? -1.842 9.262 14.678 1.00 21.12 326 GLU A C 1
ATOM 2205 O O . GLU A 1 276 ? -2.930 9.208 15.260 1.00 20.74 326 GLU A O 1
ATOM 2211 N N . THR A 1 277 ? -0.726 9.696 15.259 1.00 20.92 327 THR A N 1
ATOM 2212 C CA . THR A 1 277 ? -0.716 10.244 16.616 1.00 21.29 327 THR A CA 1
ATOM 2213 C C . THR A 1 277 ? -1.637 11.460 16.717 1.00 20.73 327 THR A C 1
ATOM 2214 O O . THR A 1 277 ? -2.448 11.563 17.643 1.00 21.14 327 THR A O 1
ATOM 2218 N N . LEU A 1 278 ? -1.513 12.366 15.750 1.00 20.13 328 LEU A N 1
ATOM 2219 C CA . LEU A 1 278 ? -2.313 13.586 15.716 1.00 20.35 328 LEU A CA 1
ATOM 2220 C C . LEU A 1 278 ? -3.800 13.295 15.509 1.00 19.68 328 LEU A C 1
ATOM 2221 O O . LEU A 1 278 ? -4.651 13.953 16.104 1.00 20.42 328 LEU A O 1
ATOM 2226 N N . GLU A 1 279 ? -4.104 12.296 14.682 1.00 20.04 329 GLU A N 1
ATOM 2227 C CA . GLU A 1 279 ? -5.482 11.852 14.477 1.00 20.42 329 GLU A CA 1
ATOM 2228 C C . GLU A 1 279 ? -6.086 11.262 15.751 1.00 20.56 329 GLU A C 1
ATOM 2229 O O . GLU A 1 279 ? -7.291 11.382 15.984 1.00 21.28 329 GLU A O 1
ATOM 2235 N N . SER A 1 280 ? -5.244 10.635 16.570 1.00 20.45 330 SER A N 1
ATOM 2236 C CA . SER A 1 280 ? -5.682 10.053 17.839 1.00 21.63 330 SER A CA 1
ATOM 2237 C C . SER A 1 280 ? -5.954 11.134 18.882 1.00 21.76 330 SER A C 1
ATOM 2238 O O . SER A 1 280 ? -6.726 10.923 19.821 1.00 22.18 330 SER A O 1
ATOM 2241 N N . LEU A 1 281 ? -5.320 12.290 18.701 1.00 21.45 331 LEU A N 1
ATOM 2242 C CA . LEU A 1 281 ? -5.545 13.450 19.558 1.00 21.57 331 LEU A CA 1
ATOM 2243 C C . LEU A 1 281 ? -6.765 14.265 19.112 1.00 20.97 331 LEU A C 1
ATOM 2244 O O . LEU A 1 281 ? -7.116 15.265 19.743 1.00 20.30 331 LEU A O 1
ATOM 2249 N N . GLY A 1 282 ? -7.407 13.830 18.029 1.00 21.08 332 GLY A N 1
ATOM 2250 C CA . GLY A 1 282 ? -8.640 14.451 17.546 1.00 20.63 332 GLY A CA 1
ATOM 2251 C C . GLY A 1 282 ? -8.489 15.256 16.268 1.00 21.36 332 GLY A C 1
ATOM 2252 O O . GLY A 1 282 ? -9.483 15.724 15.704 1.00 21.96 332 GLY A O 1
ATOM 2253 N N . MET A 1 283 ? -7.248 15.416 15.811 1.00 20.26 333 MET A N 1
ATOM 2254 C CA . MET A 1 283 ? -6.948 16.170 14.595 1.00 20.50 333 MET A CA 1
ATOM 2255 C C . MET A 1 283 ? -7.066 15.264 13.365 1.00 20.53 333 MET A C 1
ATOM 2256 O O . MET A 1 283 ? -6.094 14.633 12.942 1.00 20.65 333 MET A O 1
ATOM 2261 N N . THR A 1 284 ? -8.271 15.205 12.803 1.00 19.94 334 THR A N 1
ATOM 2262 C CA . THR A 1 284 ? -8.573 14.301 11.687 1.00 19.09 334 THR A CA 1
ATOM 2263 C C . THR A 1 284 ? -8.921 15.042 10.393 1.00 18.31 334 THR A C 1
ATOM 2264 O O . THR A 1 284 ? -8.398 14.706 9.327 1.00 18.77 334 THR A O 1
ATOM 2268 N N . ASP A 1 285 ? -9.789 16.050 10.495 1.00 17.39 335 ASP A N 1
ATOM 2269 C CA . ASP A 1 285 ? -10.238 16.835 9.339 1.00 17.84 335 ASP A CA 1
ATOM 2270 C C . ASP A 1 285 ? -9.085 17.423 8.536 1.00 16.90 335 ASP A C 1
ATOM 2271 O O . ASP A 1 285 ? -9.140 17.452 7.313 1.00 16.78 335 ASP A O 1
ATOM 2276 N N . ALA A 1 286 ? -8.043 17.881 9.232 1.00 17.76 336 ALA A N 1
ATOM 2277 C CA . ALA A 1 286 ? -6.886 18.515 8.592 1.00 17.08 336 ALA A CA 1
ATOM 2278 C C . ALA A 1 286 ? -6.217 17.620 7.548 1.00 17.70 336 ALA A C 1
ATOM 2279 O O . ALA A 1 286 ? -5.630 18.112 6.579 1.00 18.39 336 ALA A O 1
ATOM 2281 N N . PHE A 1 287 ? -6.307 16.309 7.757 1.00 17.95 337 PHE A N 1
ATOM 2282 C CA . PHE A 1 287 ? -5.673 15.329 6.873 1.00 18.87 337 PHE A CA 1
ATOM 2283 C C . PHE A 1 287 ? -6.583 14.856 5.737 1.00 18.96 337 PHE A C 1
ATOM 2284 O O . PHE A 1 287 ? -6.143 14.107 4.861 1.00 19.11 337 PHE A O 1
ATOM 2292 N N . LEU A 1 288 ? -7.841 15.296 5.748 1.00 19.42 338 LEU A N 1
ATOM 2293 C CA . LEU A 1 288 ? -8.829 14.857 4.759 1.00 20.21 338 LEU A CA 1
ATOM 2294 C C . LEU A 1 288 ? -9.005 15.900 3.655 1.00 20.86 338 LEU A C 1
ATOM 2295 O O . LEU A 1 288 ? -9.407 17.028 3.938 1.00 21.96 338 LEU A O 1
ATOM 2300 N N . PRO A 1 289 ? -8.700 15.529 2.393 1.00 21.60 339 PRO A N 1
ATOM 2301 C CA . PRO A 1 289 ? -8.826 16.456 1.260 1.00 22.28 339 PRO A CA 1
ATOM 2302 C C . PRO A 1 289 ? -10.216 17.082 1.104 1.00 22.26 339 PRO A C 1
ATOM 2303 O O . PRO A 1 289 ? -10.320 18.269 0.786 1.00 23.26 339 PRO A O 1
ATOM 2307 N N . ASP A 1 290 ? -11.264 16.294 1.339 1.00 22.44 340 ASP A N 1
ATOM 2308 C CA . ASP A 1 290 ? -12.643 16.756 1.168 1.00 22.67 340 ASP A CA 1
ATOM 2309 C C . ASP A 1 290 ? -13.230 17.449 2.405 1.00 22.58 340 ASP A C 1
ATOM 2310 O O . ASP A 1 290 ? -14.286 18.083 2.316 1.00 23.17 340 ASP A O 1
ATOM 2312 N N . LYS A 1 291 ? -12.547 17.334 3.545 1.00 21.81 341 LYS A N 1
ATOM 2313 C CA . LYS A 1 291 ? -13.041 17.902 4.803 1.00 21.26 341 LYS A CA 1
ATOM 2314 C C . LYS A 1 291 ? -12.197 19.062 5.337 1.00 20.14 341 LYS A C 1
ATOM 2315 O O . LYS A 1 291 ? -12.726 19.960 6.001 1.00 20.01 341 LYS A O 1
ATOM 2318 N N . ALA A 1 292 ? -10.895 19.039 5.052 1.00 20.00 342 ALA A N 1
ATOM 2319 C CA . ALA A 1 292 ? -9.967 20.055 5.562 1.00 19.38 342 ALA A CA 1
ATOM 2320 C C . ALA A 1 292 ? -10.367 21.473 5.188 1.00 19.08 342 ALA A C 1
ATOM 2321 O O . ALA A 1 292 ? -10.742 21.748 4.047 1.00 19.97 342 ALA A O 1
ATOM 2323 N N . ASP A 1 293 ? -10.283 22.364 6.170 1.00 18.52 343 ASP A N 1
ATOM 2324 C CA . ASP A 1 293 ? -10.569 23.775 5.973 1.00 17.86 343 ASP A CA 1
ATOM 2325 C C . ASP A 1 293 ? -9.359 24.599 6.387 1.00 18.16 343 ASP A C 1
ATOM 2326 O O . ASP A 1 293 ? -9.183 24.922 7.563 1.00 17.84 343 ASP A O 1
ATOM 2331 N N . PHE A 1 294 ? -8.519 24.918 5.410 1.00 17.09 344 PHE A N 1
ATOM 2332 C CA . PHE A 1 294 ? -7.392 25.809 5.635 1.00 17.79 344 PHE A CA 1
ATOM 2333 C C . PHE A 1 294 ? -7.540 27.095 4.826 1.00 17.75 344 PHE A C 1
ATOM 2334 O O . PHE A 1 294 ? -6.567 27.620 4.280 1.00 17.40 344 PHE A O 1
ATOM 2342 N N . SER A 1 295 ? -8.767 27.610 4.785 1.00 19.29 345 SER A N 1
ATOM 2343 C CA . SER A 1 295 ? -9.101 28.798 3.998 1.00 19.44 345 SER A CA 1
ATOM 2344 C C . SER A 1 295 ? -8.419 30.071 4.503 1.00 19.77 345 SER A C 1
ATOM 2345 O O . SER A 1 295 ? -8.207 31.014 3.731 1.00 20.58 345 SER A O 1
ATOM 2348 N N . LYS A 1 296 ? -8.075 30.090 5.790 1.00 19.84 346 LYS A N 1
ATOM 2349 C CA . LYS A 1 296 ? -7.398 31.237 6.402 1.00 19.73 346 LYS A CA 1
ATOM 2350 C C . LYS A 1 296 ? -5.908 31.339 6.040 1.00 18.51 346 LYS A C 1
ATOM 2351 O O . LYS A 1 296 ? -5.297 32.388 6.246 1.00 16.98 346 LYS A O 1
ATOM 2357 N N . LEU A 1 297 ? -5.334 30.260 5.504 1.00 18.34 347 LEU A N 1
ATOM 2358 C CA . LEU A 1 297 ? -3.949 30.280 4.998 1.00 18.63 347 LEU A CA 1
ATOM 2359 C C . LEU A 1 297 ? -3.795 31.200 3.793 1.00 18.47 347 LEU A C 1
ATOM 2360 O O . LEU A 1 297 ? -2.778 31.878 3.643 1.00 17.91 347 LEU A O 1
ATOM 2365 N N . GLY A 1 298 ? -4.805 31.192 2.930 1.00 19.02 348 GLY A N 1
ATOM 2366 C CA . GLY A 1 298 ? -4.744 31.879 1.648 1.00 19.55 348 GLY A CA 1
ATOM 2367 C C . GLY A 1 298 ? -5.471 31.086 0.581 1.00 20.48 348 GLY A C 1
ATOM 2368 O O . GLY A 1 298 ? -6.205 30.146 0.890 1.00 21.31 348 GLY A O 1
ATOM 2369 N N . LYS A 1 299 ? -5.268 31.463 -0.678 1.00 21.24 349 LYS A N 1
ATOM 2370 C CA . LYS A 1 299 ? -5.962 30.817 -1.787 1.00 21.87 349 LYS A CA 1
ATOM 2371 C C . LYS A 1 299 ? -5.019 30.025 -2.687 1.00 23.20 349 LYS A C 1
ATOM 2372 O O . LYS A 1 299 ? -4.070 30.578 -3.252 1.00 23.40 349 LYS A O 1
ATOM 2378 N N . SER A 1 300 ? -5.297 28.729 -2.811 1.00 24.25 350 SER A N 1
ATOM 2379 C CA . SER A 1 300 ? -4.574 27.863 -3.733 1.00 25.16 350 SER A CA 1
ATOM 2380 C C . SER A 1 300 ? -5.319 27.764 -5.056 1.00 25.43 350 SER A C 1
ATOM 2381 O O . SER A 1 300 ? -6.545 27.619 -5.082 1.00 24.78 350 SER A O 1
ATOM 2384 N N . ASP A 1 301 ? -4.565 27.838 -6.149 1.00 26.17 351 ASP A N 1
ATOM 2385 C CA . ASP A 1 301 ? -5.122 27.720 -7.495 1.00 27.16 351 ASP A CA 1
ATOM 2386 C C . ASP A 1 301 ? -5.383 26.262 -7.890 1.00 27.55 351 ASP A C 1
ATOM 2387 O O . ASP A 1 301 ? -5.958 25.995 -8.949 1.00 27.41 351 ASP A O 1
ATOM 2392 N N . ILE A 1 302 ? -4.969 25.332 -7.029 1.00 27.76 352 ILE A N 1
ATOM 2393 C CA . ILE A 1 302 ? -5.088 23.895 -7.293 1.00 28.17 352 ILE A CA 1
ATOM 2394 C C . ILE A 1 302 ? -6.070 23.178 -6.353 1.00 27.96 352 ILE A C 1
ATOM 2395 O O . ILE A 1 302 ? -5.905 21.991 -6.055 1.00 28.65 352 ILE A O 1
ATOM 2397 N N . GLY A 1 303 ? -7.093 23.897 -5.897 1.00 26.84 353 GLY A N 1
ATOM 2398 C CA . GLY A 1 303 ? -8.115 23.316 -5.027 1.00 25.58 353 GLY A CA 1
ATOM 2399 C C . GLY A 1 303 ? -7.863 23.549 -3.549 1.00 24.70 353 GLY A C 1
ATOM 2400 O O . GLY A 1 303 ? -6.996 24.343 -3.176 1.00 24.41 353 GLY A O 1
ATOM 2401 N N . ASN A 1 304 ? -8.626 22.851 -2.710 1.00 23.62 354 ASN A N 1
ATOM 2402 C CA . ASN A 1 304 ? -8.550 23.021 -1.259 1.00 22.07 354 ASN A CA 1
ATOM 2403 C C . ASN A 1 304 ? -7.305 22.405 -0.636 1.00 20.68 354 ASN A C 1
ATOM 2404 O O . ASN A 1 304 ? -6.884 21.307 -1.006 1.00 20.04 354 ASN A O 1
ATOM 2409 N N . LEU A 1 305 ? -6.728 23.125 0.320 1.00 18.45 355 LEU A N 1
ATOM 2410 C CA . LEU A 1 305 ? -5.525 22.672 1.005 1.00 17.78 355 LEU A CA 1
ATOM 2411 C C . LEU A 1 305 ? -5.836 21.695 2.129 1.00 16.69 355 LEU A C 1
ATOM 2412 O O . LEU A 1 305 ? -6.838 21.833 2.832 1.00 15.98 355 LEU A O 1
ATOM 2417 N N . TYR A 1 306 ? -4.967 20.700 2.271 1.00 16.93 356 TYR A N 1
ATOM 2418 C CA . TYR A 1 306 ? -5.033 19.739 3.365 1.00 17.06 356 TYR A CA 1
ATOM 2419 C C . TYR A 1 306 ? -3.622 19.272 3.699 1.00 16.82 356 TYR A C 1
ATOM 2420 O O . TYR A 1 306 ? -2.723 19.356 2.863 1.00 17.66 356 TYR A O 1
ATOM 2429 N N . ILE A 1 307 ? -3.427 18.784 4.919 1.00 15.54 357 ILE A N 1
ATOM 2430 C CA . ILE A 1 307 ? -2.118 18.291 5.326 1.00 15.51 357 ILE A CA 1
ATOM 2431 C C . ILE A 1 307 ? -1.896 16.878 4.793 1.00 14.87 357 ILE A C 1
ATOM 2432 O O . ILE A 1 307 ? -2.712 15.983 5.021 1.00 15.74 357 ILE A O 1
ATOM 2437 N N . SER A 1 308 ? -0.791 16.696 4.074 1.00 14.03 358 SER A N 1
ATOM 2438 C CA . SER A 1 308 ? -0.401 15.382 3.577 1.00 13.89 358 SER A CA 1
ATOM 2439 C C . SER A 1 308 ? 0.328 14.608 4.668 1.00 14.36 358 SER A C 1
ATOM 2440 O O . SER A 1 308 ? -0.105 13.526 5.067 1.00 14.57 358 SER A O 1
ATOM 2443 N N . GLU A 1 309 ? 1.432 15.172 5.152 1.00 13.64 359 GLU A N 1
ATOM 2444 C CA . GLU A 1 309 ? 2.216 14.542 6.209 1.00 14.32 359 GLU A CA 1
ATOM 2445 C C . GLU A 1 309 ? 2.752 15.556 7.203 1.00 13.67 359 GLU A C 1
ATOM 2446 O O . GLU A 1 309 ? 3.102 16.682 6.835 1.00 14.39 359 GLU A O 1
ATOM 2452 N N . VAL A 1 310 ? 2.804 15.147 8.466 1.00 12.37 360 VAL A N 1
ATOM 2453 C CA . VAL A 1 310 ? 3.549 15.875 9.484 1.00 13.15 360 VAL A CA 1
ATOM 2454 C C . VAL A 1 310 ? 4.765 15.013 9.812 1.00 13.14 360 VAL A C 1
ATOM 2455 O O . VAL A 1 310 ? 4.626 13.894 10.318 1.00 13.47 360 VAL A O 1
ATOM 2459 N N . LEU A 1 311 ? 5.947 15.529 9.490 1.00 12.63 361 LEU A N 1
ATOM 2460 C CA . LEU A 1 311 ? 7.193 14.787 9.661 1.00 13.40 361 LEU A CA 1
ATOM 2461 C C . LEU A 1 311 ? 8.051 15.420 10.748 1.00 13.39 361 LEU A C 1
ATOM 2462 O O . LEU A 1 311 ? 8.156 16.641 10.832 1.00 13.26 361 LEU A O 1
ATOM 2467 N N . HIS A 1 312 ? 8.662 14.567 11.566 1.00 12.12 362 HIS A N 1
ATOM 2468 C CA . HIS A 1 312 ? 9.492 14.982 12.684 1.00 12.25 362 HIS A CA 1
ATOM 2469 C C . HIS A 1 312 ? 10.850 14.297 12.565 1.00 12.00 362 HIS A C 1
ATOM 2470 O O . HIS A 1 312 ? 10.911 13.082 12.417 1.00 12.97 362 HIS A O 1
ATOM 2477 N N . LYS A 1 313 ? 11.924 15.085 12.610 1.00 10.93 363 LYS A N 1
ATOM 2478 C CA . LYS A 1 313 ? 13.294 14.565 12.582 1.00 11.37 363 LYS A CA 1
ATOM 2479 C C . LYS A 1 313 ? 14.045 15.119 13.774 1.00 11.36 363 LYS A C 1
ATOM 2480 O O . LYS A 1 313 ? 13.993 16.319 14.042 1.00 10.37 363 LYS A O 1
ATOM 2486 N N . THR A 1 314 ? 14.752 14.250 14.488 1.00 10.90 364 THR A N 1
ATOM 2487 C CA . THR A 1 314 ? 15.500 14.680 15.660 1.00 11.40 364 THR A CA 1
ATOM 2488 C C . THR A 1 314 ? 16.899 14.086 15.686 1.00 10.83 364 THR A C 1
ATOM 2489 O O . THR A 1 314 ? 17.179 13.093 15.016 1.00 10.32 364 THR A O 1
ATOM 2493 N N . PHE A 1 315 ? 17.761 14.711 16.482 1.00 10.62 365 PHE A N 1
ATOM 2494 C CA . PHE A 1 315 ? 19.135 14.279 16.675 1.00 10.59 365 PHE A CA 1
ATOM 2495 C C . PHE A 1 315 ? 19.545 14.638 18.097 1.00 11.22 365 PHE A C 1
ATOM 2496 O O . PHE A 1 315 ? 19.138 15.677 18.617 1.00 11.75 365 PHE A O 1
ATOM 2504 N N . ILE A 1 316 ? 20.336 13.766 18.719 1.00 11.21 366 ILE A N 1
ATOM 2505 C CA . ILE A 1 316 ? 20.920 14.046 20.030 1.00 10.85 366 ILE A CA 1
ATOM 2506 C C . ILE A 1 316 ? 22.327 13.465 20.134 1.00 10.40 366 ILE A C 1
ATOM 2507 O O . ILE A 1 316 ? 22.615 12.395 19.585 1.00 11.02 366 ILE A O 1
ATOM 2516 N N . SER A 1 317 ? 23.199 14.182 20.835 1.00 10.99 367 SER A N 1
ATOM 2517 C CA . SER A 1 317 ? 24.502 13.659 21.199 1.00 11.72 367 SER A CA 1
ATOM 2518 C C . SER A 1 317 ? 24.784 14.078 22.636 1.00 12.58 367 SER A C 1
ATOM 2519 O O . SER A 1 317 ? 24.799 15.267 22.948 1.00 12.82 367 SER A O 1
ATOM 2522 N N . VAL A 1 318 ? 24.978 13.089 23.500 1.00 11.56 368 VAL A N 1
ATOM 2523 C CA . VAL A 1 318 ? 25.324 13.305 24.904 1.00 11.51 368 VAL A CA 1
ATOM 2524 C C . VAL A 1 318 ? 26.762 12.839 25.123 1.00 12.28 368 VAL A C 1
ATOM 2525 O O . VAL A 1 318 ? 27.104 11.702 24.810 1.00 10.88 368 VAL A O 1
ATOM 2529 N N . ASP A 1 319 ? 27.603 13.723 25.651 1.00 12.30 369 ASP A N 1
ATOM 2530 C CA . ASP A 1 319 ? 28.991 13.367 25.923 1.00 12.50 369 ASP A CA 1
ATOM 2531 C C . ASP A 1 319 ? 29.512 13.974 27.223 1.00 12.60 369 ASP A C 1
ATOM 2532 O O . ASP A 1 319 ? 28.727 14.405 28.074 1.00 11.23 369 ASP A O 1
ATOM 2537 N N . GLU A 1 320 ? 30.838 13.994 27.368 1.00 11.77 370 GLU A N 1
ATOM 2538 C CA . GLU A 1 320 ? 31.491 14.425 28.603 1.00 11.56 370 GLU A CA 1
ATOM 2539 C C . GLU A 1 320 ? 31.339 15.930 28.853 1.00 11.82 370 GLU A C 1
ATOM 2540 O O . GLU A 1 320 ? 31.331 16.377 29.999 1.00 11.62 370 GLU A O 1
ATOM 2546 N N . LEU A 1 321 ? 31.189 16.693 27.772 1.00 12.12 371 LEU A N 1
ATOM 2547 C CA . LEU A 1 321 ? 31.042 18.146 27.845 1.00 12.63 371 LEU A CA 1
ATOM 2548 C C . LEU A 1 321 ? 29.600 18.600 28.070 1.00 11.44 371 LEU A C 1
ATOM 2549 O O . LEU A 1 321 ? 29.364 19.589 28.765 1.00 10.70 371 LEU A O 1
ATOM 2554 N N . GLY A 1 322 ? 28.640 17.889 27.486 1.00 11.11 372 GLY A N 1
ATOM 2555 C CA . GLY A 1 322 ? 27.246 18.294 27.604 1.00 10.57 372 GLY A CA 1
ATOM 2556 C C . GLY A 1 322 ? 26.308 17.544 26.690 1.00 10.71 372 GLY A C 1
ATOM 2557 O O . GLY A 1 322 ? 26.414 16.322 26.531 1.00 11.23 372 GLY A O 1
ATOM 2558 N N . THR A 1 323 ? 25.378 18.283 26.095 1.00 10.45 373 THR A N 1
ATOM 2559 C CA . THR A 1 323 ? 24.395 17.698 25.191 1.00 11.39 373 THR A CA 1
ATOM 2560 C C . THR A 1 323 ? 24.084 18.663 24.057 1.00 10.86 373 THR A C 1
ATOM 2561 O O . THR A 1 323 ? 23.946 19.866 24.269 1.00 12.39 373 THR A O 1
ATOM 2565 N N . LYS A 1 324 ? 24.007 18.122 22.846 1.00 11.11 374 LYS A N 1
ATOM 2566 C CA . LYS A 1 324 ? 23.499 18.858 21.696 1.00 11.34 374 LYS A CA 1
ATOM 2567 C C . LYS A 1 324 ? 22.301 18.076 21.203 1.00 11.82 374 LYS A C 1
ATOM 2568 O O . LYS A 1 324 ? 22.370 16.856 21.060 1.00 12.10 374 LYS A O 1
ATOM 2573 N N . ALA A 1 325 ? 21.200 18.777 20.956 1.00 12.24 375 ALA A N 1
ATOM 2574 C CA . ALA A 1 325 ? 19.990 18.141 20.459 1.00 12.00 375 ALA A CA 1
ATOM 2575 C C . ALA A 1 325 ? 19.333 19.046 19.429 1.00 12.28 375 ALA A C 1
ATOM 2576 O O . ALA A 1 325 ? 19.386 20.274 19.544 1.00 12.05 375 ALA A O 1
ATOM 2578 N N . GLY A 1 326 ? 18.743 18.435 18.410 1.00 11.06 376 GLY A N 1
ATOM 2579 C CA . GLY A 1 326 ? 18.122 19.179 17.327 1.00 11.07 376 GLY A CA 1
ATOM 2580 C C . GLY A 1 326 ? 16.821 18.537 16.892 1.00 10.24 376 GLY A C 1
ATOM 2581 O O . GLY A 1 326 ? 16.647 17.321 17.000 1.00 9.45 376 GLY A O 1
ATOM 2582 N N . ALA A 1 327 ? 15.906 19.365 16.404 1.00 10.96 377 ALA A N 1
ATOM 2583 C CA . ALA A 1 327 ? 14.629 18.880 15.907 1.00 11.65 377 ALA A CA 1
ATOM 2584 C C . ALA A 1 327 ? 14.120 19.727 14.758 1.00 11.41 377 ALA A C 1
ATOM 2585 O O . ALA A 1 327 ? 14.351 20.936 14.699 1.00 12.50 377 ALA A O 1
ATOM 2587 N N . VAL A 1 328 ? 13.446 19.064 13.831 1.00 10.29 378 VAL A N 1
ATOM 2588 C CA . VAL A 1 328 ? 12.702 19.743 12.791 1.00 9.91 378 VAL A CA 1
ATOM 2589 C C . VAL A 1 328 ? 11.325 19.111 12.734 1.00 10.55 378 VAL A C 1
ATOM 2590 O O . VAL A 1 328 ? 11.186 17.893 12.860 1.00 11.11 378 VAL A O 1
ATOM 2594 N N . THR A 1 329 ? 10.312 19.959 12.598 1.00 9.31 379 THR A N 1
ATOM 2595 C CA A THR A 1 329 ? 8.960 19.502 12.298 0.50 8.13 379 THR A CA 1
ATOM 2596 C CA B THR A 1 329 ? 8.953 19.520 12.301 0.50 10.16 379 THR A CA 1
ATOM 2597 C C . THR A 1 329 ? 8.487 20.197 11.025 1.00 9.78 379 THR A C 1
ATOM 2598 O O . THR A 1 329 ? 8.522 21.419 10.928 1.00 9.06 379 THR A O 1
ATOM 2605 N N . SER A 1 330 ? 8.063 19.402 10.049 1.00 9.93 380 SER A N 1
ATOM 2606 C CA . SER A 1 330 ? 7.550 19.953 8.802 1.00 9.81 380 SER A CA 1
ATOM 2607 C C . SER A 1 330 ? 6.089 19.569 8.589 1.00 10.97 380 SER A C 1
ATOM 2608 O O . SER A 1 330 ? 5.636 18.502 9.022 1.00 10.38 380 SER A O 1
ATOM 2611 N N . VAL A 1 331 ? 5.353 20.463 7.932 1.00 11.28 381 VAL A N 1
ATOM 2612 C CA . VAL A 1 331 ? 3.958 20.228 7.583 1.00 12.14 381 VAL A CA 1
ATOM 2613 C C . VAL A 1 331 ? 3.813 20.328 6.065 1.00 12.91 381 VAL A C 1
ATOM 2614 O O . VAL A 1 331 ? 4.221 21.324 5.458 1.00 13.10 381 VAL A O 1
ATOM 2618 N N . ASP A 1 332 ? 3.243 19.275 5.473 1.00 13.72 382 ASP A N 1
ATOM 2619 C CA . ASP A 1 332 ? 3.019 19.137 4.018 1.00 15.01 382 ASP A CA 1
ATOM 2620 C C . ASP A 1 332 ? 4.202 18.619 3.175 1.00 14.83 382 ASP A C 1
ATOM 2621 O O . ASP A 1 332 ? 4.098 18.540 1.947 1.00 13.65 382 ASP A O 1
ATOM 2626 N N . ILE A 1 333 ? 5.312 18.278 3.826 1.00 14.57 383 ILE A N 1
ATOM 2627 C CA . ILE A 1 333 ? 6.414 17.600 3.142 1.00 15.75 383 ILE A CA 1
ATOM 2628 C C . ILE A 1 333 ? 6.210 16.087 3.256 1.00 16.93 383 ILE A C 1
ATOM 2629 O O . ILE A 1 333 ? 6.207 15.534 4.358 1.00 15.48 383 ILE A O 1
ATOM 2634 N N . THR A 1 334 ? 6.025 15.433 2.111 1.00 19.32 384 THR A N 1
ATOM 2635 C CA . THR A 1 334 ? 5.901 13.977 2.065 1.00 21.61 384 THR A CA 1
ATOM 2636 C C . THR A 1 334 ? 7.272 13.364 1.790 1.00 22.56 384 THR A C 1
ATOM 2637 O O . THR A 1 334 ? 7.844 13.553 0.713 1.00 23.57 384 THR A O 1
ATOM 2641 N N . PHE A 1 342 ? 20.081 1.685 12.902 1.00 18.87 392 PHE A N 1
ATOM 2642 C CA . PHE A 1 342 ? 20.135 0.512 13.765 1.00 19.58 392 PHE A CA 1
ATOM 2643 C C . PHE A 1 342 ? 21.332 0.570 14.712 1.00 19.72 392 PHE A C 1
ATOM 2644 O O . PHE A 1 342 ? 22.481 0.667 14.270 1.00 20.35 392 PHE A O 1
ATOM 2646 N N . LYS A 1 343 ? 21.050 0.528 16.013 1.00 19.23 393 LYS A N 1
ATOM 2647 C CA . LYS A 1 343 ? 22.092 0.476 17.038 1.00 18.81 393 LYS A CA 1
ATOM 2648 C C . LYS A 1 343 ? 22.359 -0.978 17.416 1.00 19.04 393 LYS A C 1
ATOM 2649 O O . LYS A 1 343 ? 21.425 -1.777 17.533 1.00 19.72 393 LYS A O 1
ATOM 2651 N N . THR A 1 344 ? 23.632 -1.294 17.646 1.00 17.73 394 THR A N 1
ATOM 2652 C CA A THR A 1 344 ? 24.099 -2.680 17.741 0.50 17.35 394 THR A CA 1
ATOM 2653 C CA B THR A 1 344 ? 24.067 -2.688 17.737 0.50 17.45 394 THR A CA 1
ATOM 2654 C C . THR A 1 344 ? 24.163 -3.243 19.162 1.00 17.10 394 THR A C 1
ATOM 2655 O O . THR A 1 344 ? 24.213 -4.456 19.350 1.00 17.18 394 THR A O 1
ATOM 2662 N N . VAL A 1 345 ? 24.171 -2.366 20.163 1.00 16.29 395 VAL A N 1
ATOM 2663 C CA . VAL A 1 345 ? 24.292 -2.821 21.554 1.00 15.73 395 VAL A CA 1
ATOM 2664 C C . VAL A 1 345 ? 22.968 -2.682 22.320 1.00 15.75 395 VAL A C 1
ATOM 2665 O O . VAL A 1 345 ? 22.572 -1.582 22.692 1.00 16.14 395 VAL A O 1
ATOM 2669 N N . LYS A 1 346 ? 22.295 -3.808 22.548 1.00 16.03 396 LYS A N 1
ATOM 2670 C CA . LYS A 1 346 ? 20.994 -3.811 23.218 1.00 15.61 396 LYS A CA 1
ATOM 2671 C C . LYS A 1 346 ? 21.173 -3.704 24.728 1.00 16.04 396 LYS A C 1
ATOM 2672 O O . LYS A 1 346 ? 21.805 -4.561 25.350 1.00 17.08 396 LYS A O 1
ATOM 2678 N N . LEU A 1 347 ? 20.621 -2.644 25.311 1.00 14.00 397 LEU A N 1
ATOM 2679 C CA . LEU A 1 347 ? 20.727 -2.419 26.748 1.00 13.88 397 LEU A CA 1
ATOM 2680 C C . LEU A 1 347 ? 19.745 -3.268 27.542 1.00 13.65 397 LEU A C 1
ATOM 2681 O O . LEU A 1 347 ? 18.588 -3.435 27.150 1.00 14.26 397 LEU A O 1
ATOM 2686 N N . ASN A 1 348 ? 20.226 -3.803 28.659 1.00 13.22 398 ASN A N 1
ATOM 2687 C CA . ASN A 1 348 ? 19.383 -4.542 29.591 1.00 13.89 398 ASN A CA 1
ATOM 2688 C C . ASN A 1 348 ? 18.789 -3.606 30.635 1.00 13.51 398 ASN A C 1
ATOM 2689 O O . ASN A 1 348 ? 17.825 -3.952 31.328 1.00 13.72 398 ASN A O 1
ATOM 2694 N N . ARG A 1 349 ? 19.366 -2.409 30.720 1.00 13.61 399 ARG A N 1
ATOM 2695 C CA . ARG A 1 349 ? 18.829 -1.332 31.536 1.00 13.64 399 ARG A CA 1
ATOM 2696 C C . ARG A 1 349 ? 18.520 -0.117 30.653 1.00 12.45 399 ARG A C 1
ATOM 2697 O O . ARG A 1 349 ? 19.195 0.916 30.749 1.00 11.36 399 ARG A O 1
ATOM 2705 N N . PRO A 1 350 ? 17.485 -0.232 29.796 1.00 10.73 400 PRO A N 1
ATOM 2706 C CA . PRO A 1 350 ? 17.130 0.903 28.952 1.00 10.83 400 PRO A CA 1
ATOM 2707 C C . PRO A 1 350 ? 16.526 1.998 29.818 1.00 10.46 400 PRO A C 1
ATOM 2708 O O . PRO A 1 350 ? 16.121 1.731 30.957 1.00 10.29 400 PRO A O 1
ATOM 2712 N N . PHE A 1 351 ? 16.487 3.220 29.298 1.00 9.73 401 PHE A N 1
ATOM 2713 C CA . PHE A 1 351 ? 15.998 4.345 30.078 1.00 9.21 401 PHE A CA 1
ATOM 2714 C C . PHE A 1 351 ? 15.302 5.404 29.243 1.00 10.04 401 PHE A C 1
ATOM 2715 O O . PHE A 1 351 ? 15.494 5.483 28.034 1.00 9.66 401 PHE A O 1
ATOM 2723 N N . ILE A 1 352 ? 14.483 6.199 29.922 1.00 9.18 402 ILE A N 1
ATOM 2724 C CA . ILE A 1 352 ? 13.771 7.319 29.326 1.00 9.65 402 ILE A CA 1
ATOM 2725 C C . ILE A 1 352 ? 14.527 8.563 29.758 1.00 9.57 402 ILE A C 1
ATOM 2726 O O . ILE A 1 352 ? 15.057 8.612 30.865 1.00 10.25 402 ILE A O 1
ATOM 2731 N N . PHE A 1 353 ? 14.614 9.556 28.884 1.00 9.97 403 PHE A N 1
ATOM 2732 C CA . PHE A 1 353 ? 15.245 10.810 29.273 1.00 9.39 403 PHE A CA 1
ATOM 2733 C C . PHE A 1 353 ? 14.478 11.997 28.723 1.00 9.77 403 PHE A C 1
ATOM 2734 O O . PHE A 1 353 ? 13.679 11.862 27.789 1.00 10.29 403 PHE A O 1
ATOM 2742 N N . ALA A 1 354 ? 14.740 13.160 29.310 1.00 10.38 404 ALA A N 1
ATOM 2743 C CA . ALA A 1 354 ? 14.187 14.405 28.824 1.00 9.87 404 ALA A CA 1
ATOM 2744 C C . ALA A 1 354 ? 15.183 15.523 29.071 1.00 10.01 404 ALA A C 1
ATOM 2745 O O . ALA A 1 354 ? 15.955 15.482 30.031 1.00 11.35 404 ALA A O 1
ATOM 2747 N N . ILE A 1 355 ? 15.177 16.497 28.169 1.00 8.67 405 ILE A N 1
ATOM 2748 C CA . ILE A 1 355 ? 15.842 17.768 28.391 1.00 9.44 405 ILE A CA 1
ATOM 2749 C C . ILE A 1 355 ? 14.726 18.729 28.787 1.00 9.31 405 ILE A C 1
ATOM 2750 O O . ILE A 1 355 ? 13.815 18.982 27.992 1.00 10.42 405 ILE A O 1
ATOM 2755 N N . ILE A 1 356 ? 14.786 19.242 30.016 1.00 9.83 406 ILE A N 1
ATOM 2756 C CA . ILE A 1 356 ? 13.698 20.067 30.550 1.00 9.30 406 ILE A CA 1
ATOM 2757 C C . ILE A 1 356 ? 14.065 21.534 30.756 1.00 9.26 406 ILE A C 1
ATOM 2758 O O . ILE A 1 356 ? 15.204 21.877 31.081 1.00 9.76 406 ILE A O 1
ATOM 2763 N N . ASP A 1 357 ? 13.063 22.385 30.556 1.00 9.45 407 ASP A N 1
ATOM 2764 C CA . ASP A 1 357 ? 13.112 23.794 30.898 1.00 9.39 407 ASP A CA 1
ATOM 2765 C C . ASP A 1 357 ? 12.785 23.882 32.389 1.00 10.14 407 ASP A C 1
ATOM 2766 O O . ASP A 1 357 ? 11.654 23.614 32.802 1.00 10.21 407 ASP A O 1
ATOM 2771 N N . ASN A 1 358 ? 13.786 24.241 33.195 1.00 8.98 408 ASN A N 1
ATOM 2772 C CA . ASN A 1 358 ? 13.623 24.275 34.652 1.00 8.82 408 ASN A CA 1
ATOM 2773 C C . ASN A 1 358 ? 12.605 25.282 35.194 1.00 10.41 408 ASN A C 1
ATOM 2774 O O . ASN A 1 358 ? 12.160 25.157 36.339 1.00 12.35 408 ASN A O 1
ATOM 2779 N N . SER A 1 359 ? 12.223 26.263 34.379 1.00 10.16 409 SER A N 1
ATOM 2780 C CA . SER A 1 359 ? 11.214 27.243 34.799 1.00 11.28 409 SER A CA 1
ATOM 2781 C C . SER A 1 359 ? 9.796 26.666 34.791 1.00 11.77 409 SER A C 1
ATOM 2782 O O . SER A 1 359 ? 8.904 27.196 35.459 1.00 11.35 409 SER A O 1
ATOM 2785 N N . THR A 1 360 ? 9.593 25.583 34.039 1.00 11.64 410 THR A N 1
ATOM 2786 C CA . THR A 1 360 ? 8.258 24.997 33.857 1.00 11.66 410 THR A CA 1
ATOM 2787 C C . THR A 1 360 ? 8.226 23.483 34.081 1.00 12.05 410 THR A C 1
ATOM 2788 O O . THR A 1 360 ? 7.160 22.913 34.315 1.00 12.91 410 THR A O 1
ATOM 2792 N N . ASN A 1 361 ? 9.396 22.847 33.996 1.00 10.61 411 ASN A N 1
ATOM 2793 C CA . ASN A 1 361 ? 9.535 21.383 33.977 1.00 10.21 411 ASN A CA 1
ATOM 2794 C C . ASN A 1 361 ? 9.031 20.718 32.688 1.00 10.28 411 ASN A C 1
ATOM 2795 O O . ASN A 1 361 ? 8.908 19.494 32.614 1.00 12.05 411 ASN A O 1
ATOM 2800 N N . LEU A 1 362 ? 8.783 21.530 31.660 1.00 10.19 412 LEU A N 1
ATOM 2801 C CA . LEU A 1 362 ? 8.353 21.024 30.358 1.00 10.14 412 LEU A CA 1
ATOM 2802 C C . LEU A 1 362 ? 9.5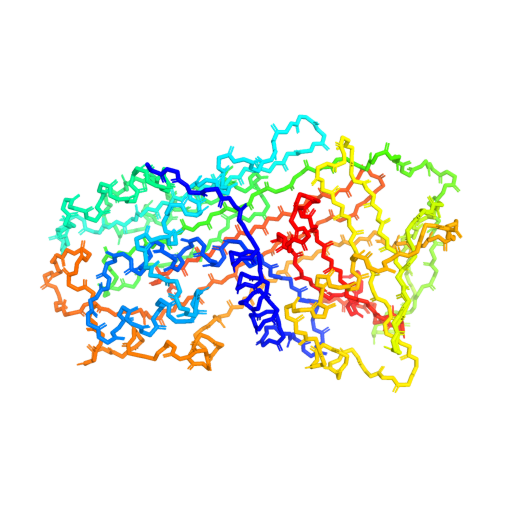02 20.396 29.569 1.00 11.55 412 LEU A C 1
ATOM 2803 O O . LEU A 1 362 ? 10.610 20.931 29.556 1.00 12.16 412 LEU A O 1
ATOM 2808 N N . PRO A 1 363 ? 9.239 19.256 28.905 1.00 11.33 413 PRO A N 1
ATOM 2809 C CA . PRO A 1 363 ? 10.291 18.598 28.131 1.00 11.35 413 PRO A CA 1
ATOM 2810 C C . PRO A 1 363 ? 10.497 19.207 26.743 1.00 11.95 413 PRO A C 1
ATOM 2811 O O . PRO A 1 363 ? 9.636 19.072 25.863 1.00 13.89 413 PRO A O 1
ATOM 2815 N N . ILE A 1 364 ? 11.636 19.870 26.558 1.00 11.31 414 ILE A N 1
ATOM 2816 C CA . ILE A 1 364 ? 12.033 20.375 25.241 1.00 11.79 414 ILE A CA 1
ATOM 2817 C C . ILE A 1 364 ? 12.286 19.199 24.299 1.00 11.15 414 ILE A C 1
ATOM 2818 O O . ILE A 1 364 ? 11.846 19.213 23.151 1.00 11.79 414 ILE A O 1
ATOM 2823 N N . PHE A 1 365 ? 12.998 18.197 24.812 1.00 10.90 415 PHE A N 1
ATOM 2824 C CA . PHE A 1 365 ? 13.220 16.917 24.146 1.00 10.66 415 PHE A CA 1
ATOM 2825 C C . PHE A 1 365 ? 12.861 15.796 25.112 1.00 9.80 415 PHE A C 1
ATOM 2826 O O . PHE A 1 365 ? 13.052 15.921 26.330 1.00 10.14 415 PHE A O 1
ATOM 2834 N N . ILE A 1 366 ? 12.329 14.704 24.573 1.00 9.71 416 ILE A N 1
ATOM 2835 C CA . ILE A 1 366 ? 12.031 13.516 25.379 1.00 9.78 416 ILE A CA 1
ATOM 2836 C C . ILE A 1 366 ? 12.243 12.264 24.522 1.00 9.43 416 ILE A C 1
ATOM 2837 O O . ILE A 1 366 ? 11.866 12.230 23.348 1.00 9.44 416 ILE A O 1
ATOM 2842 N N . GLY A 1 367 ? 12.882 11.253 25.098 1.00 9.47 417 GLY A N 1
ATOM 2843 C CA . GLY A 1 367 ? 13.245 10.074 24.319 1.00 10.05 417 GLY A CA 1
ATOM 2844 C C . GLY A 1 367 ? 13.556 8.820 25.100 1.00 9.68 417 GLY A C 1
ATOM 2845 O O . GLY A 1 367 ? 13.414 8.775 26.322 1.00 8.94 417 GLY A O 1
ATOM 2846 N N . THR A 1 368 ? 13.974 7.793 24.368 1.00 10.78 418 THR A N 1
ATOM 2847 C CA . THR A 1 368 ? 14.309 6.505 24.958 1.00 11.77 418 THR A CA 1
ATOM 2848 C C . THR A 1 368 ? 15.665 6.060 24.456 1.00 11.85 418 THR A C 1
ATOM 2849 O O . THR A 1 368 ? 16.011 6.297 23.297 1.00 12.29 418 THR A O 1
ATOM 2853 N N . VAL A 1 369 ? 16.439 5.429 25.333 1.00 10.05 419 VAL A N 1
ATOM 2854 C CA . VAL A 1 369 ? 17.669 4.788 24.906 1.00 10.01 419 VAL A CA 1
ATOM 2855 C C . VAL A 1 369 ? 17.518 3.295 25.158 1.00 9.64 419 VAL A C 1
ATOM 2856 O O . VAL A 1 369 ? 17.597 2.836 26.301 1.00 9.07 419 VAL A O 1
ATOM 2860 N N . LEU A 1 370 ? 17.264 2.558 24.081 1.00 8.57 420 LEU A N 1
ATOM 2861 C CA . LEU A 1 370 ? 17.114 1.106 24.145 1.00 8.70 420 LEU A CA 1
ATOM 2862 C C . LEU A 1 370 ? 18.427 0.441 23.759 1.00 8.87 420 LEU A C 1
ATOM 2863 O O . LEU A 1 370 ? 18.731 -0.666 24.206 1.00 8.41 420 LEU A O 1
ATOM 2868 N N . SER A 1 371 ? 19.202 1.128 22.925 1.00 8.75 421 SER A N 1
ATOM 2869 C CA . SER A 1 371 ? 20.444 0.579 22.393 1.00 9.93 421 SER A CA 1
ATOM 2870 C C . SER A 1 371 ? 21.529 1.637 22.251 1.00 11.39 421 SER A C 1
ATOM 2871 O O . SER A 1 371 ? 21.249 2.837 22.268 1.00 13.20 421 SER A O 1
ATOM 2874 N N . LEU A 1 372 ? 22.767 1.168 22.125 1.00 11.60 422 LEU A N 1
ATOM 2875 C CA . LEU A 1 372 ? 23.928 2.027 21.930 1.00 12.19 422 LEU A CA 1
ATOM 2876 C C . LEU A 1 372 ? 24.737 1.526 20.736 1.00 13.32 422 LEU A C 1
ATOM 2877 O O . LEU A 1 372 ? 24.484 0.430 20.225 1.00 12.92 422 LEU A O 1
ATOM 2882 N N . LYS A 1 373 ? 25.701 2.336 20.298 1.00 13.83 423 LYS A N 1
ATOM 2883 C CA . LYS A 1 373 ? 26.576 2.010 19.163 1.00 15.53 423 LYS A CA 1
ATOM 2884 C C . LYS A 1 373 ? 25.780 1.695 17.891 1.00 16.56 423 LYS A C 1
ATOM 2885 O O . LYS A 1 373 ? 24.867 2.443 17.537 1.00 17.19 423 LYS A O 1
#

Foldseek 3Di:
DADDDDPLNLLQQLQLQLLLVLVQDDPADWDKFFSLFLLLLLLLLLLLFDDLLNVLSCCSRRNPDHSVRVLNHNLNVQVPQDADVQWHKDKAKEKEFAQVFFDFDPVSVCSCCPSVVYHYHHDNQAQVVQVVVLVVQCVRQVNQRRHDARHGDPLDGMKIKMKMKTGHFFLDFADPVQKDWDWFQWPVRDIDTWIKGKDKAFWWFDDVQKIWGWTATHPRQKIKTKIWGHPVDDPSRVSVPDGSVNLLVRRVVTHGHIDIDMGIWAKDKDKDWCQVSSVVSRNDQLADQVRTGSVNRGDGNNHDDHWPIWMKMKIWTQDRTGIIIMMMIMTRHDDATGFDPTKIKMFIARVVSRRGSMIIIDGHHD

B-factor: mean 18.02, std 7.98, range [2.0, 134.17]

Organism: Caldanaerobacter subterraneus subsp. tengcongensis (strain DSM 15242 / JCM 11007 / NBRC 100824 / MB4) (NCBI:txid273068)

CATH classification: 3.30.497.10 (+1 more: 2.30.39.10)

Radius of gyration: 20.71 Å; Cα contacts (8 Å, |Δi|>4): 885; chains: 1; bounding box: 53×51×57 Å

Sequence (366 aa):
MMEKNIDEKFIYNTADFSIELFKNSIDDKENSLISPLSAMMLALAMTANGADNETLAQMEKALGKDISIEDLNKYLYTYMKKLPNEEKSKLTIANSIWFKENDFMPSSKDFLQIIADYYKADIIFKAAFDSSTVSSDINNWVKSKTNGMIDKILNKIDPEDVMYLINAVAFDAEWETVYEKASVHEDIFTDVYGNRQKVEFMNSEENLYIEEENAVGFVKPYAKNHYSFVAILPDENISVNEYIKTLTGQKFIDLIKNAKITLVVRASLLPKFKYEYTTIKMNETLESLGMTDAFLPDKADFSKLGKSDIGNLYISEVLHKTFISVDELGTKAGAVTTSVDITFKTTVKLNRPFIFAIIDNSTNLPIFIGTVLSLK